Protein 8VPM (pdb70)

InterPro domains:
  IPR007484 Peptidase M28 [PF04389] (115-350)
  IPR037457 M28 Zn-Peptidase Glutaminyl Cyclase [cd03880] (35-354)
  IPR040234 Glutaminyl-peptide cyclotransferase-like [PTHR12283] (19-357)

Structure (mmCIF, N/CA/C/O backbone):
data_8VPM
#
_entry.id   8VPM
#
_cell.length_a   123.947
_cell.length_b   123.947
_cell.length_c   46.076
_cell.angle_alpha   90.00
_cell.angle_beta   90.00
_cell.angle_gamma   120.00
#
_symmetry.space_group_name_H-M   'P 64'
#
loop_
_entity.id
_entity.type
_entity.pdbx_description
1 polymer 'Peptide hydrolase'
2 non-polymer 'ZINC ION'
3 water water
#
loop_
_atom_site.group_PDB
_atom_site.id
_atom_site.type_symbol
_atom_site.label_atom_id
_atom_site.label_alt_id
_atom_site.label_comp_id
_atom_site.label_asym_id
_atom_site.label_entity_id
_atom_site.label_seq_id
_atom_site.pdbx_PDB_ins_code
_atom_site.Cartn_x
_atom_site.Cartn_y
_atom_site.Cartn_z
_atom_site.occupancy
_atom_site.B_iso_or_equiv
_atom_site.auth_seq_id
_atom_site.auth_comp_id
_atom_site.auth_asym_id
_atom_site.auth_atom_id
_atom_site.pdbx_PDB_model_num
ATOM 1 N N . ASN A 1 6 ? 52.486 -31.012 -0.183 1.00 61.66 6 ASN A N 1
ATOM 2 C CA . ASN A 1 6 ? 52.500 -30.522 1.227 1.00 59.21 6 ASN A CA 1
ATOM 3 C C . ASN A 1 6 ? 52.252 -29.010 1.236 1.00 58.22 6 ASN A C 1
ATOM 4 O O . ASN A 1 6 ? 53.107 -28.286 0.728 1.00 62.70 6 ASN A O 1
ATOM 9 N N . LEU A 1 7 ? 51.148 -28.555 1.830 1.00 58.54 7 LEU A N 1
ATOM 10 C CA . LEU A 1 7 ? 50.765 -27.119 1.758 1.00 54.80 7 LEU A CA 1
ATOM 11 C C . LEU A 1 7 ? 51.324 -26.298 2.918 1.00 56.54 7 LEU A C 1
ATOM 12 O O . LEU A 1 7 ? 51.304 -26.780 4.055 1.00 56.32 7 LEU A O 1
ATOM 17 N N . SER A 1 8 ? 51.706 -25.054 2.613 1.00 56.82 8 SER A N 1
ATOM 18 C CA . SER A 1 8 ? 52.210 -24.107 3.631 1.00 52.60 8 SER A CA 1
ATOM 19 C C . SER A 1 8 ? 51.059 -23.254 4.158 1.00 50.65 8 SER A C 1
ATOM 20 O O . SER A 1 8 ? 49.994 -23.254 3.532 1.00 47.97 8 SER A O 1
ATOM 23 N N . ASN A 1 9 ? 51.292 -22.536 5.257 1.00 47.68 9 ASN A N 1
ATOM 24 C CA . ASN A 1 9 ? 50.256 -21.650 5.842 1.00 44.77 9 ASN A CA 1
ATOM 25 C C . ASN A 1 9 ? 49.979 -20.508 4.873 1.00 49.19 9 ASN A C 1
ATOM 26 O O . ASN A 1 9 ? 48.858 -19.993 4.885 1.00 53.67 9 ASN A O 1
ATOM 31 N N . ALA A 1 10 ? 50.969 -20.142 4.062 1.00 52.59 10 ALA A N 1
ATOM 32 C CA . ALA A 1 10 ? 50.757 -19.116 3.020 1.00 57.51 10 ALA A CA 1
ATOM 33 C C . ALA A 1 10 ? 49.795 -19.688 1.986 1.00 51.81 10 ALA A C 1
ATOM 34 O O . ALA A 1 10 ? 48.848 -18.988 1.599 1.00 50.41 10 ALA A O 1
ATOM 36 N N . ASP A 1 11 ? 50.042 -20.929 1.581 1.00 50.97 11 ASP A N 1
ATOM 37 C CA . ASP A 1 11 ? 49.151 -21.618 0.619 1.00 50.35 11 ASP A CA 1
ATOM 38 C C . ASP A 1 11 ? 47.724 -21.602 1.165 1.00 47.96 11 ASP A C 1
ATOM 39 O O . ASP A 1 11 ? 46.801 -21.305 0.397 1.00 46.38 11 ASP A O 1
ATOM 44 N N . LEU A 1 12 ? 47.565 -21.883 2.455 1.00 45.83 12 LEU A N 1
ATOM 45 C CA . LEU A 1 12 ? 46.206 -21.977 3.043 1.00 46.78 12 LEU A CA 1
ATOM 46 C C . LEU A 1 12 ? 45.585 -20.584 3.105 1.00 49.66 12 LEU A C 1
ATOM 47 O O . LEU A 1 12 ? 44.401 -20.448 2.800 1.00 49.93 12 LEU A O 1
ATOM 52 N N . GLU A 1 13 ? 46.388 -19.587 3.455 1.00 54.59 13 GLU A N 1
ATOM 53 C CA . GLU A 1 13 ? 45.886 -18.194 3.570 1.00 55.57 13 GLU A CA 1
ATOM 54 C C . GLU A 1 13 ? 45.490 -17.705 2.181 1.00 49.82 13 GLU A C 1
ATOM 55 O O . GLU A 1 13 ? 44.620 -16.836 2.091 1.00 50.18 13 GLU A O 1
ATOM 61 N N . ALA A 1 14 ? 46.091 -18.284 1.152 1.00 50.64 14 ALA A N 1
ATOM 62 C CA . ALA A 1 14 ? 45.790 -17.887 -0.236 1.00 52.02 14 ALA A CA 1
ATOM 63 C C . ALA A 1 14 ? 44.393 -18.368 -0.636 1.00 57.30 14 ALA A C 1
ATOM 64 O O . ALA A 1 14 ? 43.762 -17.708 -1.467 1.00 57.99 14 ALA A O 1
ATOM 66 N N . LEU A 1 15 ? 43.929 -19.471 -0.050 1.00 56.64 15 LEU A N 1
ATOM 67 C CA . LEU A 1 15 ? 42.588 -20.020 -0.387 1.00 54.57 15 LEU A CA 1
ATOM 68 C C . LEU A 1 15 ? 41.516 -18.989 -0.023 1.00 52.44 15 LEU A C 1
ATOM 69 O O . LEU A 1 15 ? 41.763 -18.236 0.935 1.00 60.70 15 LEU A O 1
ATOM 74 N N . THR A 1 22 ? 30.041 -15.924 -7.804 1.00 83.44 22 THR A N 1
ATOM 75 C CA . THR A 1 22 ? 29.987 -17.399 -7.661 1.00 77.72 22 THR A CA 1
ATOM 76 C C . THR A 1 22 ? 30.201 -17.768 -6.199 1.00 77.62 22 THR A C 1
ATOM 77 O O . THR A 1 22 ? 30.933 -18.737 -5.948 1.00 80.29 22 THR A O 1
ATOM 81 N N . ASN A 1 23 ? 29.614 -17.009 -5.273 1.00 74.18 23 ASN A N 1
ATOM 82 C CA . ASN A 1 23 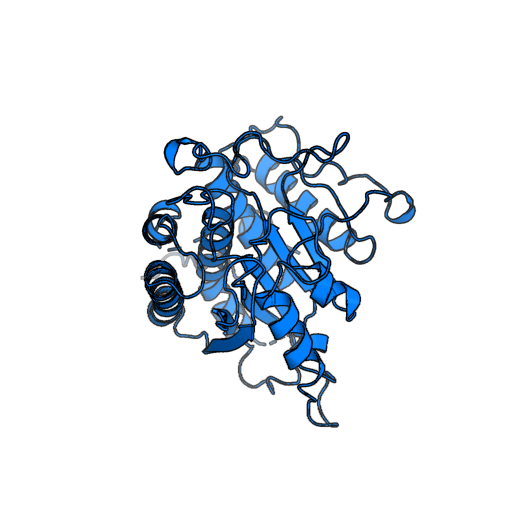? 29.682 -17.410 -3.847 1.00 70.96 23 ASN A CA 1
ATOM 83 C C . ASN A 1 23 ? 29.005 -18.784 -3.739 1.00 65.74 23 ASN A C 1
ATOM 84 O O . ASN A 1 23 ? 28.285 -19.158 -4.677 1.00 64.42 23 ASN 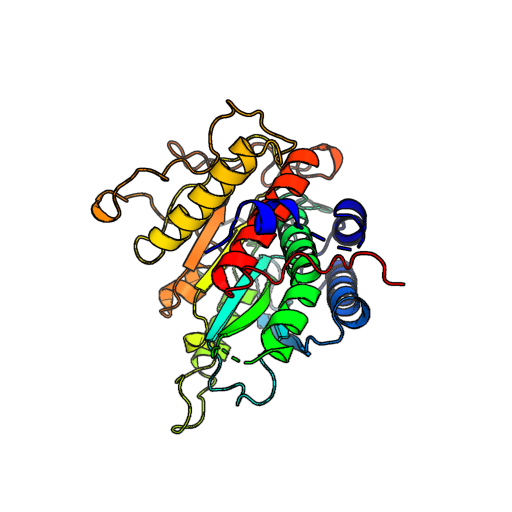A O 1
ATOM 89 N N . ILE A 1 24 ? 29.219 -19.499 -2.636 1.00 62.75 24 ILE A N 1
ATOM 90 C CA . ILE A 1 24 ? 28.645 -20.867 -2.490 1.00 57.51 24 ILE A CA 1
ATOM 91 C C . ILE A 1 24 ? 27.132 -20.770 -2.655 1.00 56.55 24 ILE A C 1
ATOM 92 O O . ILE A 1 24 ? 26.557 -21.651 -3.297 1.00 52.61 24 ILE A O 1
ATOM 97 N N . GLN A 1 25 ? 26.531 -19.711 -2.123 1.00 56.92 25 GLN A N 1
ATOM 98 C CA . GLN A 1 25 ? 25.055 -19.584 -2.174 1.00 58.01 25 GLN A CA 1
ATOM 99 C C . GLN A 1 25 ? 24.610 -19.429 -3.628 1.00 56.99 25 GLN A C 1
ATOM 100 O O . GLN A 1 25 ? 23.532 -19.930 -3.961 1.00 57.11 25 GLN A O 1
ATOM 106 N N . THR A 1 26 ? 25.425 -18.778 -4.453 1.00 56.94 26 THR A N 1
ATOM 107 C CA . THR A 1 26 ? 25.065 -18.539 -5.873 1.00 61.69 26 THR A CA 1
ATOM 108 C C . THR A 1 26 ? 25.123 -19.866 -6.620 1.00 56.89 26 THR A C 1
ATOM 109 O O . THR A 1 26 ? 24.210 -20.141 -7.405 1.00 54.51 26 THR A O 1
ATOM 113 N N . ILE A 1 27 ? 26.165 -20.647 -6.361 1.00 53.79 27 ILE A N 1
ATOM 114 C CA . ILE A 1 27 ? 26.333 -21.956 -7.037 1.00 47.67 27 ILE A CA 1
ATOM 115 C C . ILE A 1 27 ? 25.231 -22.909 -6.573 1.00 49.31 27 ILE A C 1
ATOM 116 O O . ILE A 1 27 ? 24.731 -23.658 -7.412 1.00 45.88 27 ILE A O 1
ATOM 121 N N . LEU A 1 28 ? 24.826 -22.839 -5.306 1.00 45.28 28 LEU A N 1
ATOM 122 C CA . LEU A 1 28 ? 23.864 -23.823 -4.740 1.00 48.32 28 LEU A CA 1
ATOM 123 C C . LEU A 1 28 ? 22.418 -23.512 -5.118 1.00 46.92 28 LEU A C 1
ATOM 124 O O . LEU A 1 28 ? 21.680 -24.453 -5.413 1.00 48.38 28 LEU A O 1
ATOM 129 N N . ALA A 1 29 ? 22.032 -22.245 -5.087 1.00 49.12 29 ALA A N 1
ATOM 130 C CA . ALA A 1 29 ? 20.620 -21.859 -5.316 1.00 51.11 29 ALA A CA 1
ATOM 131 C C . ALA A 1 29 ? 19.978 -22.654 -6.450 1.00 49.16 29 ALA A C 1
ATOM 132 O O . ALA A 1 29 ? 18.899 -23.206 -6.223 1.00 51.49 29 ALA A O 1
ATOM 134 N N . PRO A 1 30 ? 20.557 -22.716 -7.663 1.00 49.18 30 PRO A N 1
ATOM 135 C CA . PRO A 1 30 ? 19.895 -23.404 -8.760 1.00 48.93 30 PRO A CA 1
ATOM 136 C C . PRO A 1 30 ? 19.779 -24.927 -8.538 1.00 53.39 30 PRO A C 1
ATOM 137 O O . PRO A 1 30 ? 19.024 -25.541 -9.255 1.00 52.30 30 PRO A O 1
ATOM 141 N N . LEU A 1 31 ? 20.479 -25.487 -7.547 1.00 47.64 31 LEU A N 1
ATOM 142 C CA . LEU A 1 31 ? 20.415 -26.930 -7.332 1.00 46.57 31 LEU A CA 1
ATOM 143 C C . LEU A 1 31 ? 19.261 -27.326 -6.429 1.00 48.22 31 LEU A C 1
ATOM 144 O O . LEU A 1 31 ? 18.882 -28.503 -6.424 1.00 47.73 31 LEU A O 1
ATOM 149 N N . LEU A 1 32 ? 18.685 -26.366 -5.689 1.00 50.59 32 LEU A N 1
ATOM 150 C CA . LEU A 1 32 ? 17.795 -26.651 -4.560 1.00 46.75 32 LEU A CA 1
ATOM 151 C C . LEU A 1 32 ? 16.335 -26.716 -5.017 1.00 52.68 32 LEU A C 1
ATOM 152 O O . LEU A 1 32 ? 15.455 -26.041 -4.497 1.00 48.27 32 LEU A O 1
ATOM 157 N N . ARG A 1 33 ? 16.084 -27.580 -5.988 1.00 54.37 33 ARG A N 1
ATOM 158 C CA . ARG A 1 33 ? 14.751 -27.827 -6.510 1.00 54.15 33 ARG A CA 1
ATOM 159 C C . ARG A 1 33 ? 14.594 -29.338 -6.635 1.00 53.73 33 ARG A C 1
ATOM 160 O O . ARG A 1 33 ? 15.588 -30.063 -6.602 1.00 51.31 33 ARG A O 1
ATOM 168 N N . PRO A 1 34 ? 13.362 -29.830 -6.748 1.00 55.97 34 PRO A N 1
ATOM 169 C CA . PRO A 1 34 ? 13.184 -31.263 -7.031 1.00 47.27 34 PRO A CA 1
ATOM 170 C C . PRO A 1 34 ? 13.922 -31.668 -8.298 1.00 44.87 34 PRO A C 1
ATOM 171 O O . PRO A 1 34 ? 13.912 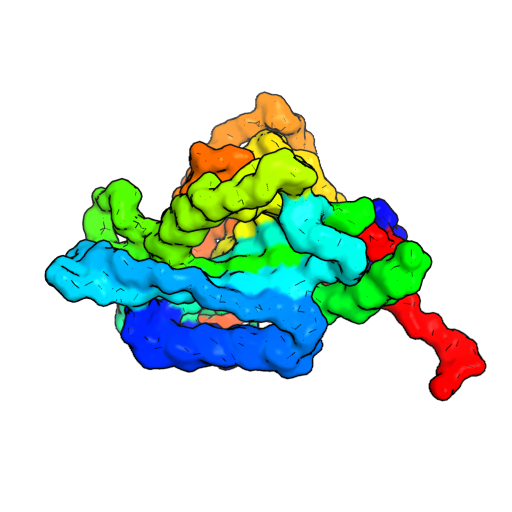-30.951 -9.300 1.00 44.92 34 PRO A O 1
ATOM 175 N N . ARG A 1 35 ? 14.607 -32.806 -8.226 1.00 44.33 35 ARG A N 1
ATOM 176 C CA . ARG A 1 35 ? 15.463 -33.300 -9.336 1.00 46.15 35 ARG A CA 1
ATOM 177 C C . ARG A 1 35 ? 15.400 -34.831 -9.330 1.00 46.94 35 ARG A C 1
ATOM 178 O O . ARG A 1 35 ? 16.436 -35.501 -9.387 1.00 42.54 35 ARG A O 1
ATOM 186 N N . VAL A 1 36 ? 14.194 -35.394 -9.239 1.00 42.19 36 VAL A N 1
ATOM 187 C CA . VAL A 1 36 ? 13.972 -36.844 -9.293 1.00 43.44 36 VAL A CA 1
ATOM 188 C C . VAL A 1 36 ? 14.360 -37.338 -10.678 1.00 47.07 36 VAL A C 1
ATOM 189 O O . VAL A 1 36 ? 14.069 -36.651 -11.680 1.00 47.42 36 VAL A O 1
ATOM 193 N N . PRO A 1 37 ? 15.060 -38.466 -10.809 1.00 42.09 37 PRO A N 1
ATOM 194 C CA . PRO A 1 37 ? 15.574 -38.858 -12.130 1.00 40.81 37 PRO A CA 1
ATOM 195 C C . PRO A 1 37 ? 14.454 -39.034 -13.153 1.00 44.86 37 PRO A C 1
ATOM 196 O O . PRO A 1 37 ? 13.358 -39.487 -12.828 1.00 43.20 37 PRO A O 1
ATOM 200 N N . GLY A 1 38 ? 14.741 -38.666 -14.399 1.00 45.16 38 GLY A N 1
ATOM 201 C CA . GLY A 1 38 ? 13.781 -38.762 -15.469 1.00 39.86 38 GLY A CA 1
ATOM 202 C C . GLY A 1 38 ? 12.812 -37.602 -15.575 1.00 53.83 38 GLY A C 1
ATOM 203 O O . GLY A 1 38 ? 12.122 -37.491 -16.591 1.00 58.35 38 GLY A O 1
ATOM 204 N N . THR A 1 39 ? 12.728 -36.743 -14.561 1.00 48.53 39 THR A N 1
ATOM 205 C CA . THR A 1 39 ? 11.773 -35.643 -14.550 1.00 46.54 39 THR A CA 1
ATOM 206 C C . THR A 1 39 ? 12.405 -34.396 -15.137 1.00 51.96 39 THR A C 1
ATOM 207 O O . THR A 1 39 ? 13.619 -34.339 -15.376 1.00 50.83 39 THR A O 1
ATOM 211 N N . PRO A 1 40 ? 11.602 -33.372 -15.428 1.00 55.48 40 PRO A N 1
ATOM 212 C CA . PRO A 1 40 ? 12.200 -32.115 -15.911 1.00 52.41 40 PRO A CA 1
ATOM 213 C C . PRO A 1 40 ? 13.061 -31.399 -14.871 1.00 44.69 40 PRO A C 1
ATOM 214 O O . PRO A 1 40 ? 14.007 -30.712 -15.262 1.00 44.03 40 PRO A O 1
ATOM 218 N N . GLY A 1 41 ? 12.793 -31.552 -13.567 1.00 49.12 41 GLY A N 1
ATOM 219 C CA . GLY A 1 41 ? 13.709 -31.005 -12.568 1.00 45.92 41 GLY A CA 1
ATOM 220 C C . GLY A 1 41 ? 15.128 -31.524 -12.732 1.00 50.47 41 GLY A C 1
ATOM 221 O O . GLY A 1 41 ? 16.100 -30.767 -12.609 1.00 48.97 41 GLY A O 1
ATOM 222 N N . SER A 1 42 ? 15.264 -32.822 -13.026 1.00 49.98 42 SER A N 1
ATOM 223 C CA . SER A 1 42 ? 16.581 -33.418 -13.233 1.00 44.89 42 SER A CA 1
ATOM 224 C C . SER A 1 42 ? 17.287 -32.777 -14.416 1.00 48.25 42 SER A C 1
ATOM 225 O O . SER A 1 42 ? 18.454 -32.386 -14.317 1.00 45.53 42 SER A O 1
ATOM 228 N N . GLU A 1 43 ? 16.591 -32.676 -15.555 1.00 45.80 43 GLU A N 1
ATOM 229 C CA . GLU A 1 43 ? 17.185 -32.057 -16.729 1.00 49.54 43 GLU A CA 1
ATOM 230 C C . GLU A 1 43 ? 17.616 -30.618 -16.439 1.00 48.37 43 GLU A C 1
ATOM 231 O O . GLU A 1 43 ? 18.704 -30.193 -16.853 1.00 45.62 43 GLU A O 1
ATOM 237 N N . LEU A 1 44 ? 16.799 -29.859 -15.693 1.00 48.22 44 LEU A N 1
ATOM 238 C CA . LEU A 1 44 ? 17.181 -28.480 -15.389 1.00 52.21 44 LEU A CA 1
ATOM 239 C C . LEU A 1 44 ? 18.443 -28.432 -14.531 1.00 50.53 44 LEU A C 1
ATOM 240 O O . LEU A 1 44 ? 19.397 -27.710 -14.856 1.00 48.78 44 LEU A O 1
ATOM 245 N N . VAL A 1 45 ? 18.470 -29.195 -13.432 1.00 49.10 45 VAL A N 1
ATOM 246 C CA . VAL A 1 45 ? 19.644 -29.179 -12.558 1.00 42.19 45 VAL A CA 1
ATOM 247 C C . VAL A 1 45 ? 20.885 -29.650 -13.320 1.00 44.42 45 VAL A C 1
ATOM 248 O O . VAL A 1 45 ? 21.980 -29.078 -13.178 1.00 43.80 45 VAL A O 1
ATOM 252 N N . ARG A 1 46 ? 20.721 -30.662 -14.183 1.00 43.28 46 ARG A N 1
ATOM 253 C CA . ARG A 1 46 ? 21.845 -31.231 -14.927 1.00 40.67 46 ARG A CA 1
ATOM 254 C C . ARG A 1 46 ? 22.423 -30.222 -15.919 1.00 45.23 46 ARG A C 1
ATOM 255 O O . ARG A 1 46 ? 23.650 -30.055 -16.032 1.00 41.83 46 ARG A O 1
ATOM 263 N N . ASN A 1 47 ? 21.552 -29.540 -16.659 1.00 45.76 47 ASN A N 1
ATOM 264 C CA . ASN A 1 47 ? 22.062 -28.559 -17.605 1.00 45.02 47 ASN A CA 1
ATOM 265 C C . ASN A 1 47 ? 22.663 -27.364 -16.884 1.00 43.27 47 ASN A C 1
ATOM 266 O O . ASN A 1 47 ? 23.644 -26.790 -17.367 1.00 44.11 47 ASN A O 1
ATOM 271 N N . TYR A 1 48 ? 22.135 -27.012 -15.709 1.00 43.68 48 TYR A N 1
ATOM 272 C CA . TYR A 1 48 ? 22.775 -25.982 -14.897 1.00 43.30 48 TYR A CA 1
ATOM 273 C C . TYR A 1 48 ? 24.210 -26.361 -14.553 1.00 41.83 48 TYR A C 1
ATOM 274 O O . TYR A 1 48 ? 25.140 -25.571 -14.748 1.00 43.15 48 TYR A O 1
ATOM 283 N N . ILE A 1 49 ? 24.398 -27.559 -13.994 1.00 44.78 49 ILE A N 1
ATOM 284 C CA . ILE A 1 49 ? 25.730 -28.013 -13.598 1.00 41.67 49 ILE A CA 1
ATOM 285 C C . ILE A 1 49 ? 26.674 -27.996 -14.800 1.00 39.15 49 ILE A C 1
ATOM 286 O O . ILE A 1 49 ? 27.800 -27.471 -14.735 1.00 44.42 49 ILE A O 1
ATOM 291 N N . ILE A 1 50 ? 26.219 -28.549 -15.926 1.00 36.85 50 ILE A N 1
ATOM 292 C CA . ILE A 1 50 ? 27.073 -28.602 -17.145 1.00 45.70 50 ILE A CA 1
ATOM 293 C C . ILE A 1 50 ? 27.413 -27.169 -17.566 1.00 46.45 50 ILE A C 1
ATOM 294 O O . ILE A 1 50 ? 28.577 -26.917 -17.902 1.00 43.17 50 ILE A O 1
ATOM 299 N N . GLN A 1 51 ? 26.447 -26.248 -17.494 1.00 48.76 51 GLN A N 1
ATOM 300 C CA . GLN A 1 51 ? 26.722 -24.895 -17.960 1.00 49.20 51 GLN A CA 1
ATOM 301 C C . GLN A 1 51 ? 27.662 -24.172 -17.010 1.00 49.64 51 GLN A C 1
ATOM 302 O O . GLN A 1 51 ? 28.478 -23.352 -17.448 1.00 53.24 51 GLN A O 1
ATOM 308 N N . PHE A 1 52 ? 27.577 -24.486 -15.719 1.00 47.29 52 PHE A N 1
ATOM 309 C CA . PHE A 1 52 ? 28.543 -23.965 -14.760 1.00 43.67 52 PHE A CA 1
ATOM 310 C C . PHE A 1 52 ? 29.950 -24.360 -15.168 1.00 44.78 52 PHE A C 1
ATOM 311 O O . PHE A 1 52 ? 30.858 -23.525 -15.210 1.00 45.42 52 PHE A O 1
ATOM 319 N N . PHE A 1 53 ? 30.151 -25.638 -15.498 1.00 40.68 53 PHE A N 1
ATOM 320 C CA . PHE A 1 53 ? 31.498 -26.033 -15.898 1.00 40.56 53 PHE A CA 1
ATOM 321 C C . PHE A 1 53 ? 31.885 -25.415 -17.242 1.00 49.02 53 PHE A C 1
ATOM 322 O O . PHE A 1 53 ? 33.038 -25.008 -17.438 1.00 46.52 53 PHE A O 1
ATOM 330 N N . ASN A 1 54 ? 30.932 -25.316 -18.170 1.00 46.30 54 ASN A N 1
ATOM 331 C CA . ASN A 1 54 ? 31.247 -24.824 -19.508 1.00 53.01 54 ASN A CA 1
ATOM 332 C C . ASN A 1 54 ? 31.649 -23.352 -19.480 1.00 47.20 54 ASN A C 1
ATOM 333 O O . ASN A 1 54 ? 32.546 -22.943 -20.221 1.00 48.13 54 ASN A O 1
ATOM 338 N N . SER A 1 55 ? 31.022 -22.551 -18.614 1.00 48.94 55 SER A N 1
ATOM 339 C CA . SER A 1 55 ? 31.324 -21.124 -18.532 1.00 47.66 55 SER A CA 1
ATOM 340 C C . SER A 1 55 ? 32.458 -20.818 -17.563 1.00 52.66 55 SER A C 1
ATOM 341 O O . SER A 1 55 ? 33.402 -20.105 -17.921 1.00 53.41 55 SER A O 1
ATOM 344 N N . ALA A 1 56 ? 32.385 -21.338 -16.332 1.00 54.59 56 ALA A N 1
ATOM 345 C CA . ALA A 1 56 ? 33.387 -20.982 -15.335 1.00 47.72 56 ALA A CA 1
ATOM 346 C C . ALA A 1 56 ? 34.666 -21.796 -15.476 1.00 50.12 56 ALA A C 1
ATOM 347 O O . ALA A 1 56 ? 35.749 -21.296 -15.151 1.00 47.07 56 ALA A O 1
ATOM 349 N N . LEU A 1 57 ? 34.581 -23.035 -15.960 1.00 48.25 57 LEU A N 1
ATOM 350 C CA . LEU A 1 57 ? 35.747 -23.910 -16.079 1.00 47.28 57 LEU A CA 1
ATOM 351 C C . LEU A 1 57 ? 35.890 -24.395 -17.518 1.00 50.83 57 LEU A C 1
ATOM 352 O O . LEU A 1 57 ? 35.792 -25.598 -17.797 1.00 45.91 57 LEU A O 1
ATOM 357 N N . PRO A 1 58 ? 36.135 -23.476 -18.460 1.00 53.51 58 PRO A N 1
ATOM 358 C CA . PRO A 1 58 ? 36.152 -23.875 -19.875 1.00 47.93 58 PRO A CA 1
ATOM 359 C C . PRO A 1 58 ? 37.264 -24.832 -20.201 1.00 48.28 58 PRO A C 1
ATOM 360 O O . PRO A 1 58 ? 37.165 -25.564 -21.192 1.00 48.57 58 PRO A O 1
ATOM 364 N N . LEU A 1 59 ? 38.338 -24.835 -19.411 1.00 47.29 59 LEU A N 1
ATOM 365 C CA . LEU A 1 59 ? 39.419 -25.773 -19.658 1.00 44.21 59 LEU A CA 1
ATOM 366 C C . LEU A 1 59 ? 39.002 -27.219 -19.383 1.00 48.24 59 LEU A C 1
ATOM 367 O O . LEU A 1 59 ? 39.737 -28.140 -19.761 1.00 44.14 59 LEU A O 1
ATOM 372 N N . TRP A 1 60 ? 37.820 -27.443 -18.801 1.00 41.12 60 TRP A N 1
ATOM 373 C CA . TRP A 1 60 ? 37.388 -28.786 -18.459 1.00 40.97 60 TRP A CA 1
ATOM 374 C C . TRP A 1 60 ? 36.551 -29.364 -19.583 1.00 41.95 60 TRP A C 1
ATOM 375 O O . TRP A 1 60 ? 35.748 -28.657 -20.193 1.00 44.55 60 TRP A O 1
ATOM 386 N N . THR A 1 61 ? 36.745 -30.656 -19.844 1.00 39.82 61 THR A N 1
ATOM 387 C CA . THR A 1 61 ? 35.848 -31.440 -20.688 1.00 42.23 61 THR A CA 1
ATOM 388 C C . THR A 1 61 ? 34.682 -31.954 -19.860 1.00 45.22 61 THR A C 1
ATOM 389 O O . THR A 1 61 ? 34.884 -32.461 -18.754 1.00 42.32 61 THR A O 1
ATOM 393 N N . THR A 1 62 ? 33.465 -31.845 -20.399 1.00 38.01 62 THR A N 1
ATOM 394 C CA . THR A 1 62 ? 32.280 -32.384 -19.741 1.00 36.89 62 THR A CA 1
ATOM 395 C C . THR A 1 62 ? 31.700 -33.529 -20.565 1.00 44.09 62 THR A C 1
ATOM 396 O O . THR A 1 62 ? 31.826 -33.562 -21.793 1.00 41.18 62 THR A O 1
ATOM 400 N N . GLU A 1 63 ? 31.035 -34.460 -19.883 1.00 38.15 63 GLU A N 1
ATOM 401 C CA . GLU A 1 63 ? 30.554 -35.669 -20.535 1.00 38.59 63 GLU A CA 1
ATOM 402 C C . GLU A 1 63 ? 29.408 -36.252 -19.722 1.00 38.79 63 GLU A C 1
ATOM 403 O O . GLU A 1 63 ? 29.335 -36.062 -18.502 1.00 36.31 63 GLU A O 1
ATOM 409 N N . LEU A 1 64 ? 28.470 -36.903 -20.409 1.00 34.62 64 LEU A N 1
ATOM 410 C C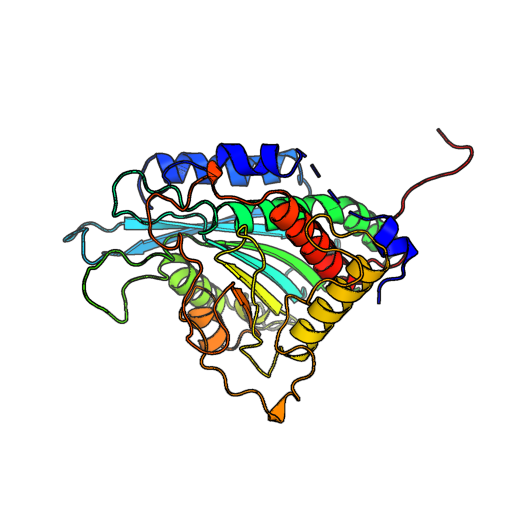A . LEU A 1 64 ? 27.395 -37.615 -19.733 1.00 36.02 64 LEU A CA 1
ATOM 411 C C . LEU A 1 64 ? 27.603 -39.111 -19.894 1.00 40.18 64 LEU A C 1
ATOM 412 O O . LEU A 1 64 ? 28.157 -39.562 -20.897 1.00 41.43 64 LEU A O 1
ATOM 417 N N . GLN A 1 65 ? 27.186 -39.881 -18.882 1.00 40.33 65 GLN A N 1
ATOM 418 C CA . GLN A 1 65 ? 27.074 -41.339 -19.014 1.00 36.12 65 GLN A CA 1
ATOM 419 C C . GLN A 1 65 ? 25.636 -41.733 -18.735 1.00 40.75 65 GLN A C 1
ATOM 420 O O . GLN A 1 65 ? 25.099 -41.389 -17.675 1.00 37.63 65 GLN A O 1
ATOM 426 N N . VAL A 1 66 ? 25.015 -42.454 -19.684 1.00 40.77 66 VAL A N 1
ATOM 427 C CA . VAL A 1 66 ? 23.566 -42.642 -19.713 1.00 41.12 66 VAL A CA 1
ATOM 428 C C . VAL A 1 66 ? 23.234 -44.121 -19.614 1.00 37.48 66 VAL A C 1
ATOM 429 O O . VAL A 1 66 ? 23.825 -44.946 -20.314 1.00 44.99 66 VAL A O 1
ATOM 433 N N . SER A 1 67 ? 22.290 -44.453 -18.743 1.00 35.55 67 SER A N 1
ATOM 434 C CA . SER A 1 67 ? 21.736 -45.797 -18.682 1.00 41.49 67 SER A CA 1
ATOM 435 C C . SER A 1 67 ? 20.261 -45.657 -18.373 1.00 38.03 67 SER A C 1
ATOM 436 O O . SER A 1 67 ? 19.768 -44.560 -18.107 1.00 38.99 67 SER A O 1
ATOM 439 N N . SER A 1 68 ? 19.539 -46.763 -18.433 1.00 43.81 68 SER A N 1
ATOM 440 C CA . SER A 1 68 ? 18.152 -46.768 -18.003 1.00 41.54 68 SER A CA 1
ATOM 441 C C . SER A 1 68 ? 17.904 -48.082 -17.308 1.00 42.77 68 SER A C 1
ATOM 442 O O . SER A 1 68 ? 18.516 -49.101 -17.629 1.00 44.16 68 SER A O 1
ATOM 445 N N . SER A 1 69 ? 17.009 -48.045 -16.344 1.00 40.47 69 SER A N 1
ATOM 446 C CA . SER A 1 69 ? 16.682 -49.272 -15.644 1.00 47.42 69 SER A CA 1
ATOM 447 C C . SER A 1 69 ? 15.312 -49.118 -15.016 1.00 41.03 69 SER A C 1
ATOM 448 O O . SER A 1 69 ? 14.888 -48.005 -14.703 1.00 41.32 69 SER A O 1
ATOM 451 N N . LYS A 1 70 ? 14.628 -50.247 -14.840 1.00 41.50 70 LYS A N 1
ATOM 452 C CA . LYS A 1 70 ? 13.391 -50.253 -14.073 1.00 45.92 70 LYS A CA 1
ATOM 453 C C . LYS A 1 70 ? 13.691 -50.065 -12.582 1.00 45.13 70 LYS A C 1
ATOM 454 O O . LYS A 1 70 ? 14.788 -50.351 -12.096 1.00 49.61 70 LYS A O 1
ATOM 460 N N . THR A 1 71 ? 12.711 -49.560 -11.854 1.00 44.92 71 THR A N 1
ATOM 461 C CA . THR A 1 71 ? 12.824 -49.355 -10.416 1.00 46.74 71 THR A CA 1
ATOM 462 C C . THR A 1 71 ? 11.607 -49.965 -9.751 1.00 50.43 71 THR A C 1
ATOM 463 O O . THR A 1 71 ? 10.625 -50.306 -10.417 1.00 52.70 71 THR A O 1
ATOM 467 N N . PRO A 1 72 ? 11.629 -50.120 -8.424 1.00 49.81 72 PRO A N 1
ATOM 468 C CA . PRO A 1 72 ? 10.444 -50.663 -7.736 1.00 50.97 72 PRO A CA 1
ATOM 469 C C . PRO A 1 72 ? 9.135 -49.882 -7.965 1.00 53.97 72 PRO A C 1
ATOM 470 O O . PRO A 1 72 ? 8.068 -50.425 -7.654 1.00 50.91 72 PRO A O 1
ATOM 474 N N . VAL A 1 73 ? 9.161 -48.654 -8.488 1.00 54.85 73 VAL A N 1
ATOM 475 C CA . VAL A 1 73 ? 7.951 -47.845 -8.588 1.00 47.71 73 VAL A CA 1
ATOM 476 C C . VAL A 1 73 ? 7.615 -47.449 -10.018 1.00 47.36 73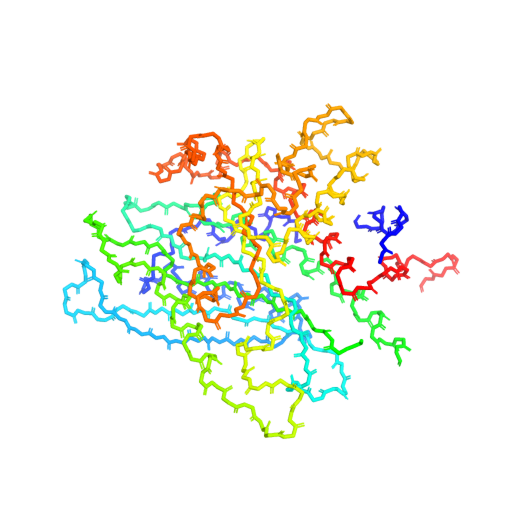 VAL A C 1
ATOM 477 O O . VAL A 1 73 ? 6.664 -46.689 -10.228 1.00 55.62 73 VAL A O 1
ATOM 481 N N . SER A 1 74 ? 8.364 -47.926 -11.008 1.00 50.94 74 SER A N 1
ATOM 482 C CA . SER A 1 74 ? 8.174 -47.526 -12.398 1.00 50.42 74 SER A CA 1
ATOM 483 C C . SER A 1 74 ? 7.518 -48.617 -13.227 1.00 49.99 74 SER A C 1
ATOM 484 O O . SER A 1 74 ? 7.465 -48.498 -14.455 1.00 48.82 74 SER A O 1
ATOM 487 N N . GLY A 1 75 ? 7.023 -49.673 -12.581 1.00 55.45 75 GLY A N 1
ATOM 488 C CA . GLY A 1 75 ? 6.434 -50.796 -13.280 1.00 50.67 75 GLY A CA 1
ATOM 489 C C . GLY A 1 75 ? 7.375 -51.371 -14.312 1.00 52.49 75 GLY A C 1
ATOM 490 O O . GLY A 1 75 ? 8.452 -51.875 -13.984 1.00 53.51 75 GLY A O 1
ATOM 491 N N . SER A 1 76 ? 6.985 -51.288 -15.575 1.00 50.96 76 SER A N 1
ATOM 492 C CA . SER A 1 76 ? 7.818 -51.786 -16.653 1.00 50.33 76 SER A CA 1
ATOM 493 C C . SER A 1 76 ? 8.510 -50.661 -17.399 1.00 48.23 76 SER A C 1
ATOM 494 O O . SER A 1 76 ? 9.197 -50.921 -18.388 1.00 48.63 76 SER A O 1
ATOM 497 N N . GLN A 1 77 ? 8.342 -49.419 -16.957 1.00 45.82 77 GLN A N 1
ATOM 498 C CA . GLN A 1 77 ? 9.014 -48.304 -17.612 1.00 51.69 77 GLN A CA 1
ATOM 499 C C . GLN A 1 77 ? 10.472 -48.227 -17.156 1.00 51.67 77 GLN A C 1
ATOM 500 O O . GLN A 1 77 ? 10.792 -48.473 -15.987 1.00 46.36 77 GLN A O 1
ATOM 506 N N . ARG A 1 78 ? 11.359 -47.924 -18.095 1.00 47.42 78 ARG A N 1
ATOM 507 C CA . ARG A 1 78 ? 12.778 -47.771 -17.808 1.00 50.18 78 ARG A CA 1
ATOM 508 C C . ARG A 1 78 ? 13.100 -46.306 -17.543 1.00 50.04 78 ARG A C 1
ATOM 509 O O . ARG A 1 78 ? 12.938 -45.458 -18.430 1.00 49.90 78 ARG A O 1
ATOM 517 N N . ILE A 1 79 ? 13.567 -46.015 -16.332 1.00 46.27 79 ILE A N 1
ATOM 518 C CA . ILE A 1 79 ? 13.924 -44.658 -15.912 1.00 38.72 79 ILE A CA 1
ATOM 519 C C . ILE A 1 79 ? 15.333 -44.351 -16.409 1.00 43.88 79 ILE A C 1
ATOM 520 O O . ILE A 1 79 ? 16.223 -45.215 -16.300 1.00 42.59 79 ILE A O 1
ATOM 525 N N . PRO A 1 80 ? 15.585 -43.165 -16.970 1.00 40.12 80 PRO A N 1
ATOM 526 C CA . PRO A 1 80 ? 16.953 -42.814 -17.350 1.00 39.89 80 PRO A CA 1
ATOM 527 C C . PRO A 1 80 ? 17.747 -42.296 -16.161 1.00 41.44 80 PRO A C 1
ATOM 528 O O . PRO A 1 80 ? 17.222 -41.681 -15.230 1.00 39.38 80 PRO A O 1
ATOM 532 N N . PHE A 1 81 ? 19.040 -42.586 -16.204 1.00 39.52 81 PHE A N 1
ATOM 533 C CA . PHE A 1 81 ? 19.985 -42.161 -15.183 1.00 36.09 81 PHE A CA 1
ATOM 534 C C . PHE A 1 81 ? 21.196 -41.610 -15.910 1.00 38.06 81 PHE A C 1
ATOM 535 O O . PHE A 1 81 ? 21.801 -42.293 -16.752 1.00 38.48 81 PHE A O 1
ATOM 543 N N . VAL A 1 82 ? 21.508 -40.358 -15.610 1.00 37.40 82 VAL A N 1
ATOM 544 C CA . VAL A 1 82 ? 22.461 -39.573 -16.362 1.00 38.25 82 VAL A CA 1
ATOM 545 C C . VAL A 1 82 ? 23.488 -39.053 -15.360 1.00 38.95 82 VAL A C 1
ATOM 546 O O . VAL A 1 82 ? 23.212 -38.114 -14.598 1.00 34.52 82 VAL A O 1
ATOM 550 N N . ASN A 1 83 ? 24.657 -39.674 -15.346 1.00 37.12 83 ASN A N 1
ATOM 551 C CA . ASN A 1 83 ? 25.789 -39.168 -14.591 1.00 38.59 83 ASN A CA 1
ATOM 552 C C . ASN A 1 83 ? 26.452 -38.027 -15.348 1.00 36.77 83 ASN A C 1
ATOM 553 O O . ASN A 1 83 ? 26.533 -38.043 -16.579 1.00 36.71 83 ASN A O 1
ATOM 558 N N . ILE A 1 84 ? 26.920 -37.037 -14.598 1.00 35.98 84 ILE A N 1
ATOM 559 C CA . ILE A 1 84 ? 27.647 -35.891 -15.132 1.00 32.03 84 ILE A CA 1
ATOM 560 C C . ILE A 1 84 ? 29.100 -36.057 -14.746 1.00 34.25 84 ILE A C 1
ATOM 561 O O . ILE A 1 84 ? 29.406 -36.255 -13.568 1.00 34.56 84 ILE A O 1
ATOM 566 N N . ILE A 1 85 ? 29.996 -35.976 -15.719 1.00 31.77 85 ILE A N 1
ATOM 567 C CA . ILE A 1 85 ? 31.418 -36.146 -15.472 1.00 30.93 85 ILE A CA 1
ATOM 568 C C . ILE A 1 85 ? 32.119 -34.926 -16.039 1.00 36.58 85 ILE A C 1
ATOM 569 O O . ILE A 1 85 ? 31.772 -34.451 -17.123 1.00 35.82 85 ILE A O 1
ATOM 574 N N . ALA A 1 86 ? 33.061 -34.382 -15.295 1.00 31.92 86 ALA A N 1
ATOM 575 C CA . ALA A 1 86 ? 33.850 -33.270 -15.809 1.00 33.79 86 ALA A CA 1
ATOM 576 C C . ALA A 1 86 ? 35.287 -33.455 -15.358 1.00 40.52 86 ALA A C 1
ATOM 577 O O . ALA A 1 86 ? 35.527 -33.843 -14.216 1.00 34.35 86 ALA A O 1
ATOM 579 N N . TYR A 1 87 ? 36.240 -33.180 -16.243 1.00 39.59 87 TYR A N 1
ATOM 580 C CA . TYR A 1 87 ? 37.628 -33.436 -15.884 1.00 38.93 87 TYR A CA 1
ATOM 581 C C . TYR A 1 87 ? 38.591 -32.492 -16.588 1.00 42.07 87 TYR A C 1
ATOM 582 O O . TYR A 1 87 ? 38.292 -31.944 -17.657 1.00 46.87 87 TYR A O 1
ATOM 591 N N . ARG A 1 88 ? 39.758 -32.320 -15.960 1.00 40.49 88 ARG A N 1
ATOM 592 C CA . ARG A 1 88 ? 40.882 -31.576 -16.505 1.00 41.37 88 ARG A CA 1
ATOM 593 C C . ARG A 1 88 ? 42.166 -32.352 -16.255 1.00 46.36 88 ARG A C 1
ATOM 594 O O . ARG A 1 88 ? 42.459 -32.757 -15.118 1.00 40.66 88 ARG A O 1
ATOM 602 N N . SER A 1 89 ? 42.937 -32.544 -17.328 1.00 49.47 89 SER A N 1
ATOM 603 C CA . SER A 1 89 ? 44.161 -33.323 -17.388 1.00 49.09 89 SER A CA 1
ATOM 604 C C . SER A 1 89 ? 45.348 -32.403 -17.665 1.00 52.60 89 SER A C 1
ATOM 605 O O . SER A 1 89 ? 45.183 -31.354 -18.293 1.00 54.87 89 SER A O 1
ATOM 608 N N . PRO A 1 90 ? 46.541 -32.741 -17.184 1.00 53.17 90 PRO A N 1
ATOM 609 C CA . PRO A 1 90 ? 47.728 -31.948 -17.540 1.00 55.09 90 PRO A CA 1
ATOM 610 C C . PRO A 1 90 ? 47.932 -31.976 -19.041 1.00 57.62 90 PRO A C 1
ATOM 611 O O . PRO A 1 90 ? 47.759 -33.031 -19.673 1.00 57.94 90 PRO A O 1
ATOM 615 N N . PRO A 1 91 ? 48.291 -30.849 -19.649 1.00 58.19 91 PRO A N 1
ATOM 616 C CA . PRO A 1 91 ? 48.389 -30.811 -21.110 1.00 60.84 91 PRO A CA 1
ATOM 617 C C . PRO A 1 91 ? 49.600 -31.597 -21.590 1.00 59.23 91 PRO A C 1
ATOM 618 O O . PRO A 1 91 ? 50.551 -31.849 -20.846 1.00 59.82 91 PRO A O 1
ATOM 622 N N . GLY A 1 92 ? 49.536 -32.020 -22.850 1.00 64.33 92 GLY A N 1
ATOM 623 C CA . GLY A 1 92 ? 50.636 -32.770 -23.436 1.00 64.57 92 GLY A CA 1
ATOM 624 C C . GLY A 1 92 ? 50.830 -34.165 -22.884 1.00 67.37 92 GLY A C 1
ATOM 625 O O . GLY A 1 92 ? 51.877 -34.784 -23.118 1.00 65.94 92 GLY A O 1
ATOM 626 N N . LEU A 1 93 ? 49.853 -34.672 -22.141 1.00 64.52 93 LEU A N 1
ATOM 627 C CA . LEU A 1 93 ? 49.882 -36.014 -21.583 1.00 62.10 93 LEU A CA 1
ATOM 628 C C . LEU A 1 93 ? 48.811 -36.842 -22.279 1.00 61.61 93 LEU A C 1
ATOM 629 O O . LEU A 1 93 ? 47.701 -36.356 -22.507 1.00 61.67 93 LEU A O 1
ATOM 634 N N . ASN A 1 94 ? 49.149 -38.074 -22.656 1.00 60.67 94 ASN A N 1
ATOM 635 C CA . ASN A 1 94 ? 48.111 -39.002 -23.092 1.00 58.63 94 ASN A CA 1
ATOM 636 C C . ASN A 1 94 ? 47.107 -39.182 -21.965 1.00 55.08 94 ASN A C 1
ATOM 637 O O . ASN A 1 94 ? 47.485 -39.597 -20.864 1.00 54.08 94 ASN A O 1
ATOM 642 N N . GLU A 1 95 ? 45.829 -38.861 -22.229 1.00 51.23 95 GLU A N 1
ATOM 643 C CA . GLU A 1 95 ? 44.830 -38.947 -21.165 1.00 54.21 95 GLU A CA 1
ATOM 644 C C . GLU A 1 95 ? 44.799 -40.343 -20.563 1.00 54.88 95 GLU A C 1
ATOM 645 O O . GLU A 1 95 ? 44.441 -40.504 -19.393 1.00 51.45 95 GLU A O 1
ATOM 651 N N . THR A 1 96 ? 45.215 -41.364 -21.318 1.00 50.13 96 THR A N 1
ATOM 652 C CA . THR A 1 96 ? 45.180 -42.710 -20.764 1.00 49.48 96 THR A CA 1
ATOM 653 C C . THR A 1 96 ? 46.369 -43.014 -19.864 1.00 49.81 96 THR A C 1
ATOM 654 O O . THR A 1 96 ? 46.464 -44.144 -19.370 1.00 47.82 96 THR A O 1
ATOM 658 N N . ASP A 1 97 ? 47.281 -42.056 -19.669 1.00 46.63 97 ASP A N 1
ATOM 659 C CA . ASP A 1 97 ? 48.363 -42.163 -18.697 1.00 50.10 97 ASP A CA 1
ATOM 660 C C . ASP A 1 97 ? 48.096 -41.340 -17.440 1.00 47.70 97 ASP A C 1
ATOM 661 O O . ASP A 1 97 ? 48.988 -41.206 -16.595 1.00 53.31 97 ASP A O 1
ATOM 666 N N . VAL A 1 98 ? 46.907 -40.769 -17.301 1.00 46.41 98 VAL A N 1
ATOM 667 C CA . VAL A 1 98 ? 46.609 -39.841 -16.215 1.00 47.82 98 VAL A CA 1
ATOM 668 C C . VAL A 1 98 ? 45.921 -40.588 -15.077 1.00 44.14 98 VAL A C 1
ATOM 669 O O . VAL A 1 98 ? 44.995 -41.371 -15.310 1.00 39.47 98 VAL A O 1
ATOM 673 N N . GLY A 1 99 ? 46.389 -40.368 -13.851 1.00 39.29 99 GLY A N 1
ATOM 674 C CA . GLY A 1 99 ? 45.663 -40.802 -12.669 1.00 41.94 99 GLY A CA 1
ATOM 675 C C . GLY A 1 99 ? 44.761 -39.669 -12.206 1.00 40.99 99 GLY A C 1
ATOM 676 O O . GLY A 1 99 ? 45.154 -38.505 -12.217 1.00 39.49 99 GLY A O 1
ATOM 677 N N . TRP A 1 100 ? 43.533 -40.011 -11.828 1.00 38.67 100 TRP A N 1
ATOM 678 C CA . TRP A 1 100 ? 42.504 -39.005 -11.550 1.00 35.62 100 TRP A CA 1
ATOM 679 C C . TRP A 1 100 ? 42.186 -38.957 -10.060 1.00 37.76 100 TRP A C 1
ATOM 680 O O . TRP A 1 100 ? 41.760 -39.966 -9.483 1.00 36.22 100 TRP A O 1
ATOM 691 N N . LEU A 1 101 ? 42.384 -37.790 -9.440 1.00 33.45 101 LEU A N 1
ATOM 692 C CA . LEU A 1 101 ? 41.676 -37.506 -8.203 1.00 33.26 101 LEU A CA 1
ATOM 693 C C . LEU A 1 101 ? 40.227 -37.200 -8.547 1.00 35.11 101 LEU A C 1
ATOM 694 O O . LEU A 1 101 ? 39.960 -36.302 -9.354 1.00 33.44 101 LEU A O 1
ATOM 699 N N . THR A 1 102 ? 39.290 -37.933 -7.931 1.00 26.26 102 THR A N 1
ATOM 700 C CA . THR A 1 102 ? 37.888 -37.927 -8.348 1.00 26.94 102 THR A CA 1
ATOM 701 C C . THR A 1 102 ? 36.971 -37.565 -7.187 1.00 28.35 102 THR A C 1
ATOM 702 O O . THR A 1 102 ? 36.908 -38.298 -6.187 1.00 28.89 102 THR A O 1
ATOM 706 N N . LEU A 1 103 ? 36.239 -36.453 -7.325 1.00 24.23 103 LEU A N 1
ATOM 707 C CA . LEU A 1 103 ? 35.348 -35.953 -6.277 1.00 26.32 103 LEU A CA 1
ATOM 708 C C . LEU A 1 103 ? 33.897 -36.181 -6.695 1.00 27.01 103 LEU A C 1
ATOM 709 O O . LEU A 1 103 ? 33.506 -35.788 -7.803 1.00 29.41 103 LEU A O 1
ATOM 714 N N . VAL A 1 104 ? 33.083 -36.764 -5.804 1.00 21.12 104 VAL A N 1
ATOM 715 C CA . VAL A 1 104 ? 31.770 -37.291 -6.192 1.00 24.91 104 VAL A CA 1
ATOM 716 C C . VAL A 1 104 ? 30.710 -36.871 -5.188 1.00 31.15 104 VAL A C 1
ATOM 717 O O . VAL A 1 104 ? 30.975 -36.807 -3.979 1.00 29.61 104 VAL A O 1
ATOM 721 N N . ALA A 1 105 ? 29.508 -36.584 -5.699 1.00 29.21 105 ALA A N 1
ATOM 722 C CA . ALA A 1 105 ? 28.292 -36.433 -4.910 1.00 27.41 105 ALA A CA 1
ATOM 723 C C . ALA A 1 105 ? 27.132 -36.742 -5.838 1.00 33.00 105 ALA A C 1
ATOM 724 O O . ALA A 1 105 ? 27.280 -36.734 -7.061 1.00 31.67 105 ALA A O 1
ATOM 726 N N . HIS A 1 106 ? 25.964 -36.995 -5.267 1.00 29.04 106 HIS A N 1
ATOM 727 C CA . HIS A 1 106 ? 24.817 -37.336 -6.092 1.00 36.94 106 HIS A CA 1
ATOM 728 C C . HIS A 1 106 ? 23.909 -36.121 -6.256 1.00 39.41 106 HIS A C 1
ATOM 729 O O . HIS A 1 106 ? 23.646 -35.382 -5.301 1.00 34.79 106 HIS A O 1
ATOM 736 N N . TYR A 1 107 ? 23.465 -35.893 -7.492 1.00 39.34 107 TYR A N 1
ATOM 737 C CA . TYR A 1 107 ? 22.661 -34.712 -7.768 1.00 39.02 107 TYR A CA 1
ATOM 738 C C . TYR A 1 107 ? 21.172 -35.012 -7.906 1.00 35.63 107 TYR A C 1
ATOM 739 O O . TYR A 1 107 ? 20.391 -34.073 -7.985 1.00 37.90 107 TYR A O 1
ATOM 748 N N . ASP A 1 108 ? 20.750 -36.276 -7.892 1.00 39.24 108 ASP A N 1
ATOM 749 C CA . ASP A 1 108 ? 19.324 -36.646 -7.889 1.00 39.32 108 ASP A CA 1
ATOM 750 C C . ASP A 1 108 ? 18.725 -36.385 -6.511 1.00 40.71 108 ASP A C 1
ATOM 751 O O . ASP A 1 108 ? 19.480 -36.247 -5.551 1.00 42.21 108 ASP A O 1
ATOM 756 N N . SER A 1 109 ? 17.391 -36.355 -6.444 1.00 41.22 109 SER A N 1
ATOM 757 C CA . SER A 1 109 ? 16.701 -36.219 -5.164 1.00 41.10 109 SER A CA 1
ATOM 758 C C . SER A 1 109 ? 15.671 -37.325 -4.963 1.00 43.16 109 SER A C 1
ATOM 759 O O . SER A 1 109 ? 15.034 -37.788 -5.912 1.00 40.89 109 SER A O 1
ATOM 762 N N . LEU A 1 110 ? 15.528 -37.741 -3.699 1.00 45.29 110 LEU A N 1
ATOM 763 C CA . LEU A 1 110 ? 14.452 -38.624 -3.257 1.00 47.86 110 LEU A CA 1
ATOM 764 C C . LEU A 1 110 ? 13.108 -38.232 -3.873 1.00 50.49 110 LEU A C 1
ATOM 765 O O . LEU A 1 110 ? 12.740 -37.052 -3.910 1.00 50.31 110 LEU A O 1
ATOM 770 N N . LYS A 1 111 ? 12.388 -39.243 -4.374 1.00 48.47 111 LYS A N 1
ATOM 771 C CA . LYS A 1 111 ? 11.073 -39.044 -4.979 1.00 51.09 111 LYS A CA 1
ATOM 772 C C . LYS A 1 111 ? 9.985 -38.836 -3.928 1.00 50.32 111 LYS A C 1
ATOM 773 O O . LYS A 1 111 ? 9.163 -37.927 -4.054 1.00 55.31 111 LYS A O 1
ATOM 779 N N . ASP A 1 112 ? 9.974 -39.654 -2.884 1.00 50.48 112 ASP A N 1
ATOM 780 C CA . ASP A 1 112 ? 8.958 -39.619 -1.844 1.00 51.63 112 ASP A CA 1
ATOM 781 C C . ASP A 1 112 ? 9.582 -39.056 -0.574 1.00 56.07 112 ASP A C 1
ATOM 782 O O . ASP A 1 112 ? 10.606 -39.594 -0.120 1.00 52.67 112 ASP A O 1
ATOM 787 N N . PRO A 1 113 ? 9.029 -37.987 0.050 1.00 59.85 113 PRO A N 1
ATOM 788 C CA . PRO A 1 113 ? 7.813 -37.212 -0.294 1.00 55.60 113 PRO A CA 1
ATOM 789 C C . PRO A 1 113 ? 7.925 -36.281 -1.499 1.00 57.00 113 PRO A C 1
ATOM 790 O O . PRO A 1 113 ? 8.992 -35.813 -1.892 1.00 56.00 113 PRO A O 1
ATOM 794 N N . GLU A 1 114 ? 6.769 -35.986 -2.082 1.00 61.31 114 GLU A N 1
ATOM 795 C CA . GLU A 1 114 ? 6.692 -35.130 -3.260 1.00 63.80 114 GLU A CA 1
ATOM 796 C C . GLU A 1 114 ? 7.303 -33.759 -2.968 1.00 60.34 114 GLU A C 1
ATOM 797 O O . GLU A 1 114 ? 6.991 -33.127 -1.955 1.00 59.28 114 GLU A O 1
ATOM 803 N N . GLY A 1 115 ? 8.194 -33.309 -3.849 1.00 57.63 115 GLY A N 1
ATOM 804 C CA . GLY A 1 115 ? 8.856 -32.029 -3.668 1.00 56.85 115 GLY A CA 1
ATOM 805 C C . GLY A 1 115 ? 10.011 -32.007 -2.685 1.00 56.37 115 GLY A C 1
ATOM 806 O O . GLY A 1 115 ? 10.489 -30.918 -2.351 1.00 56.73 115 GLY A O 1
ATOM 807 N N . PHE A 1 116 ? 10.471 -33.165 -2.200 1.00 52.47 116 PHE A N 1
ATOM 808 C CA . PHE A 1 116 ? 11.699 -33.207 -1.355 1.00 51.53 116 PHE A CA 1
ATOM 809 C C . PHE A 1 116 ? 12.845 -32.475 -2.068 1.00 48.80 116 PHE A C 1
ATOM 810 O O . PHE A 1 116 ? 12.977 -32.640 -3.287 1.00 48.48 116 PHE A O 1
ATOM 818 N N . ILE A 1 117 ? 13.660 -31.723 -1.328 1.00 45.57 117 ILE A N 1
ATOM 819 C CA . ILE A 1 117 ? 14.735 -30.892 -1.950 1.00 49.09 117 ILE A CA 1
ATOM 820 C C . ILE A 1 117 ? 16.121 -31.516 -1.742 1.00 46.22 117 ILE A C 1
ATOM 821 O O . ILE A 1 117 ? 16.958 -31.357 -2.624 1.00 48.40 117 ILE A O 1
ATOM 826 N N . GLY A 1 118 ? 16.360 -32.158 -0.605 1.00 41.77 118 GLY A N 1
ATOM 827 C CA . GLY A 1 118 ? 17.691 -32.719 -0.311 1.00 47.88 118 GLY A CA 1
ATOM 828 C C . GLY A 1 118 ? 18.795 -31.679 -0.237 1.00 44.38 118 GLY A C 1
ATOM 829 O O . GLY A 1 118 ? 19.756 -31.796 -1.006 1.00 38.94 118 GLY A O 1
ATOM 830 N N . ALA A 1 119 ? 18.677 -30.719 0.679 1.00 42.87 119 ALA A N 1
ATOM 831 C CA . ALA A 1 119 ? 19.672 -29.630 0.800 1.00 43.15 119 ALA A CA 1
ATOM 832 C C . ALA A 1 119 ? 21.046 -30.206 1.149 1.00 39.41 119 ALA A C 1
ATOM 833 O O . ALA A 1 119 ? 22.003 -29.896 0.438 1.00 44.33 119 ALA A O 1
ATOM 835 N N . ILE A 1 120 ? 21.128 -30.995 2.212 1.00 40.70 120 ILE A N 1
ATOM 836 C CA . ILE A 1 120 ? 22.402 -31.685 2.558 1.00 43.48 120 ILE A CA 1
ATOM 837 C C . ILE A 1 120 ? 22.468 -32.974 1.751 1.00 39.65 120 ILE A C 1
ATOM 838 O O . ILE A 1 120 ? 23.549 -33.565 1.692 1.00 37.94 120 ILE A O 1
ATOM 843 N N . ASP A 1 121 ? 21.354 -33.358 1.133 1.00 39.32 121 ASP A N 1
ATOM 844 C CA . ASP A 1 121 ? 21.283 -34.681 0.470 1.00 39.54 121 ASP A CA 1
ATOM 845 C C . ASP A 1 121 ? 20.830 -34.587 -0.985 1.00 36.09 121 ASP A C 1
ATOM 846 O O . ASP A 1 121 ? 19.669 -34.884 -1.241 1.00 36.34 121 ASP A O 1
ATOM 851 N N . SER A 1 122 ? 21.735 -34.244 -1.893 1.00 33.00 122 SER A N 1
ATOM 852 C CA . SER A 1 122 ? 23.123 -33.829 -1.585 1.00 34.32 122 SER A CA 1
ATOM 853 C C . SER A 1 122 ? 23.487 -32.581 -2.396 1.00 34.00 122 SER A C 1
ATOM 854 O O . SER A 1 122 ? 24.554 -32.571 -3.007 1.00 38.70 122 SER A O 1
ATOM 857 N N . ALA A 1 123 ? 22.641 -31.552 -2.353 1.00 38.15 123 ALA A N 1
ATOM 858 C CA . ALA A 1 123 ? 22.859 -30.307 -3.122 1.00 37.89 123 ALA A CA 1
ATOM 859 C C . ALA A 1 123 ? 24.082 -29.548 -2.605 1.00 37.00 123 ALA A C 1
ATOM 860 O O . ALA A 1 123 ? 24.910 -29.146 -3.420 1.00 38.54 123 ALA A O 1
ATOM 862 N N . ALA A 1 124 ? 24.162 -29.340 -1.296 1.00 40.38 124 ALA A N 1
ATOM 863 C CA . ALA A 1 124 ? 25.345 -28.674 -0.706 1.00 39.92 124 ALA A CA 1
ATOM 864 C C . ALA A 1 124 ? 26.620 -29.434 -1.086 1.00 35.99 124 ALA A C 1
ATOM 865 O O . ALA A 1 124 ? 27.520 -28.798 -1.618 1.00 38.56 124 ALA A O 1
ATOM 867 N N . PRO A 1 125 ? 26.748 -30.756 -0.851 1.00 36.53 125 PRO A N 1
ATOM 868 C CA . PRO A 1 125 ? 27.923 -31.494 -1.320 1.00 33.72 125 PRO A CA 1
ATOM 869 C C . PRO A 1 125 ? 28.291 -31.187 -2.786 1.00 35.96 125 PRO A C 1
ATOM 870 O O . PRO A 1 125 ? 29.446 -30.980 -3.058 1.00 33.36 125 PRO A O 1
ATOM 874 N N . CYS A 1 126 ? 27.303 -31.149 -3.679 1.00 32.97 126 CYS A N 1
ATOM 875 C CA . CYS A 1 126 ? 27.557 -30.829 -5.108 1.00 36.50 126 CYS A CA 1
ATOM 876 C C . CYS A 1 126 ? 28.122 -29.404 -5.212 1.00 36.21 126 CYS A C 1
ATOM 877 O O . CYS A 1 126 ? 29.157 -29.236 -5.861 1.00 37.49 126 CYS A O 1
ATOM 880 N N . SER A 1 127 ? 27.468 -28.430 -4.586 1.00 34.53 127 SER A N 1
ATOM 881 C CA . SER A 1 127 ? 27.968 -27.032 -4.558 1.00 38.99 127 SER A CA 1
ATOM 882 C C . SER A 1 127 ? 29.383 -27.002 -3.982 1.00 36.44 127 SER A C 1
ATOM 883 O O . SER A 1 127 ? 30.218 -26.265 -4.490 1.00 39.72 127 SER A O 1
ATOM 886 N N . ILE A 1 128 ? 29.622 -27.837 -2.968 1.00 37.52 128 ILE A N 1
ATOM 887 C CA . ILE A 1 128 ? 30.933 -27.823 -2.321 1.00 35.62 128 ILE A CA 1
ATOM 888 C C . ILE A 1 128 ? 31.999 -28.243 -3.318 1.00 38.34 128 ILE A C 1
ATOM 889 O O . ILE A 1 128 ? 33.069 -27.621 -3.420 1.00 38.98 128 ILE A O 1
ATOM 894 N N . ILE A 1 129 ? 31.700 -29.273 -4.108 1.00 33.94 129 ILE A N 1
ATOM 895 C CA . ILE A 1 129 ? 32.647 -29.740 -5.116 1.00 32.44 129 ILE A CA 1
ATOM 896 C C . ILE A 1 129 ? 32.835 -28.676 -6.200 1.00 35.41 129 ILE A C 1
ATOM 897 O O . ILE A 1 129 ? 33.965 -28.349 -6.589 1.00 33.97 129 ILE A O 1
ATOM 902 N N . MET A 1 130 ? 31.732 -28.123 -6.714 1.00 37.12 130 MET A N 1
ATOM 903 C CA . MET A 1 130 ? 31.840 -27.109 -7.768 1.00 40.63 130 MET A CA 1
ATOM 904 C C . MET A 1 130 ? 32.650 -25.905 -7.292 1.00 41.06 130 MET A C 1
ATOM 905 O O . MET A 1 130 ? 33.533 -25.407 -8.006 1.00 38.10 130 MET A O 1
ATOM 910 N N . SER A 1 131 ? 32.395 -25.456 -6.058 1.00 35.63 131 SER A N 1
ATOM 911 C CA . SER A 1 131 ? 33.143 -24.339 -5.490 1.00 40.07 131 SER A CA 1
ATOM 912 C C . SER A 1 131 ? 34.633 -24.663 -5.369 1.00 40.24 131 SER A C 1
ATOM 913 O O . SER A 1 131 ? 35.488 -23.839 -5.720 1.00 44.78 131 SER A O 1
ATOM 916 N N . ALA A 1 132 ? 34.971 -25.866 -4.897 1.00 33.31 132 ALA A N 1
ATOM 917 C CA . ALA A 1 132 ? 36.370 -26.171 -4.636 1.00 34.29 132 ALA A CA 1
ATOM 918 C C . ALA A 1 132 ? 37.162 -26.294 -5.924 1.00 33.96 132 ALA A C 1
ATOM 919 O O . ALA A 1 132 ? 38.306 -25.816 -6.015 1.00 38.71 132 ALA A O 1
ATOM 921 N N . VAL A 1 133 ? 36.596 -26.967 -6.926 1.00 38.02 133 VAL A N 1
ATOM 922 C CA . VAL A 1 133 ? 37.354 -27.122 -8.160 1.00 36.84 133 VAL A CA 1
ATOM 923 C C . VAL A 1 133 ? 37.455 -25.778 -8.879 1.00 39.10 133 VAL A C 1
ATOM 924 O O . VAL A 1 133 ? 38.502 -25.448 -9.464 1.00 41.53 133 VAL A O 1
ATOM 928 N N . ARG A 1 134 ? 36.396 -24.960 -8.815 1.00 37.91 134 ARG A N 1
ATOM 929 C CA . ARG A 1 134 ? 36.521 -23.599 -9.323 1.00 42.27 134 ARG A CA 1
ATOM 930 C C . ARG A 1 134 ? 37.707 -22.900 -8.677 1.00 44.37 134 ARG A C 1
ATOM 931 O O . ARG A 1 134 ? 38.534 -22.300 -9.372 1.00 41.35 134 ARG A O 1
ATOM 939 N N . SER A 1 135 ? 37.847 -23.030 -7.347 1.00 41.58 135 SER A N 1
ATOM 940 C CA . SER A 1 135 ? 38.886 -22.276 -6.646 1.00 39.54 135 SER A CA 1
ATOM 941 C C . SER A 1 135 ? 40.284 -22.773 -6.953 1.00 41.06 135 SER A C 1
ATOM 942 O O . SER A 1 135 ? 41.244 -22.009 -6.819 1.00 47.41 135 SER A O 1
ATOM 945 N N . ILE A 1 136 ? 40.451 -24.040 -7.328 1.00 39.93 136 ILE A N 1
ATOM 946 C CA . ILE A 1 136 ? 41.818 -24.446 -7.656 1.00 39.14 136 ILE A CA 1
ATOM 947 C C . ILE A 1 136 ? 42.169 -24.325 -9.137 1.00 45.94 136 ILE A C 1
ATOM 948 O O . ILE A 1 136 ? 43.341 -24.529 -9.488 1.00 43.86 136 ILE A O 1
ATOM 953 N N . ASP A 1 137 ? 41.200 -24.047 -10.022 1.00 44.77 137 ASP A N 1
ATOM 954 C CA . ASP A 1 137 ? 41.512 -24.136 -11.451 1.00 45.99 137 ASP A CA 1
ATOM 955 C C . ASP A 1 137 ? 42.688 -23.235 -11.839 1.00 46.28 137 ASP A C 1
ATOM 956 O O . ASP A 1 137 ? 43.578 -23.647 -12.605 1.00 44.08 137 ASP A O 1
ATOM 961 N N . ALA A 1 138 ? 42.736 -22.022 -11.283 1.00 45.98 138 ALA A N 1
ATOM 962 C CA . ALA A 1 138 ? 43.769 -21.065 -11.675 1.00 43.68 138 ALA A CA 1
ATOM 963 C C . ALA A 1 138 ? 45.147 -21.519 -11.213 1.00 48.74 138 ALA A C 1
ATOM 964 O O . ALA A 1 138 ? 46.122 -21.452 -11.978 1.00 51.65 138 ALA A O 1
ATOM 966 N N . ALA A 1 139 ? 45.250 -21.988 -9.966 1.00 47.34 139 ALA A N 1
ATOM 967 C CA . ALA A 1 139 ? 46.502 -22.584 -9.504 1.00 48.80 139 ALA A CA 1
ATOM 968 C C . ALA A 1 139 ? 46.877 -23.815 -10.320 1.00 51.63 139 ALA A C 1
ATOM 969 O O . ALA A 1 139 ? 48.071 -24.095 -10.500 1.00 47.78 139 ALA A O 1
ATOM 971 N N . LEU A 1 140 ? 45.885 -24.577 -10.808 1.00 50.88 140 LEU A N 1
ATOM 972 C CA . LEU A 1 140 ? 46.213 -25.741 -11.633 1.00 52.73 140 LEU A CA 1
ATOM 973 C C . LEU A 1 140 ? 46.918 -25.304 -12.899 1.00 50.36 140 LEU A C 1
ATOM 974 O O . LEU A 1 140 ? 47.973 -25.844 -13.260 1.00 52.44 140 LEU A O 1
ATOM 979 N N . THR A 1 141 ? 46.308 -24.352 -13.608 1.00 51.27 141 THR A N 1
ATOM 980 C CA . THR A 1 141 ? 46.962 -23.741 -14.761 1.00 53.35 141 THR A CA 1
ATOM 981 C C . THR A 1 141 ? 48.362 -23.249 -14.403 1.00 54.85 141 THR A C 1
ATOM 982 O O . THR A 1 141 ? 49.322 -23.532 -15.117 1.00 57.45 141 THR A O 1
ATOM 986 N N . ARG A 1 142 ? 48.505 -22.547 -13.277 1.00 51.68 142 ARG A N 1
ATOM 987 C CA . ARG A 1 142 ? 49.809 -22.009 -12.892 1.00 51.40 142 ARG A CA 1
ATOM 988 C C . ARG A 1 142 ? 50.851 -23.115 -12.722 1.00 59.78 142 ARG A C 1
ATOM 989 O O . ARG A 1 142 ? 51.987 -22.988 -13.200 1.00 61.78 142 ARG A O 1
ATOM 997 N N . LYS A 1 143 ? 50.484 -24.213 -12.049 1.00 59.20 143 LYS A N 1
ATOM 998 C CA . LYS A 1 143 ? 51.462 -25.270 -11.789 1.00 57.06 143 LYS A CA 1
ATOM 999 C C . LYS A 1 143 ? 51.788 -26.057 -13.045 1.00 57.46 143 LYS A C 1
ATOM 1000 O O . LYS A 1 143 ? 52.937 -26.477 -13.230 1.00 64.10 143 LYS A O 1
ATOM 1006 N N . TRP A 1 144 ? 50.816 -26.245 -13.934 1.00 57.67 144 TRP A N 1
ATOM 1007 C CA . TRP A 1 144 ? 51.107 -26.964 -15.172 1.00 62.59 144 TRP A CA 1
ATOM 1008 C C . TRP A 1 144 ? 51.864 -26.108 -16.190 1.00 65.66 144 TRP A C 1
ATOM 1009 O O . TRP A 1 144 ? 52.701 -26.640 -16.931 1.00 66.61 144 TRP A O 1
ATOM 1020 N N . ASP A 1 145 ? 51.581 -24.798 -16.250 1.00 66.73 145 ASP A N 1
ATOM 1021 C CA . ASP A 1 145 ? 52.340 -23.890 -17.110 1.00 66.96 145 ASP A CA 1
ATOM 1022 C C . ASP A 1 145 ? 53.824 -23.946 -16.796 1.00 71.81 145 ASP A C 1
ATOM 1023 O O . ASP A 1 145 ? 54.657 -23.719 -17.678 1.00 76.15 145 ASP A O 1
ATOM 1028 N N . ASN A 1 146 ? 54.168 -24.262 -15.549 1.00 71.44 146 ASN A N 1
ATOM 1029 C CA . ASN A 1 146 ? 55.559 -24.250 -15.116 1.00 76.84 146 ASN A CA 1
ATOM 1030 C C . ASN A 1 146 ? 56.297 -25.514 -15.562 1.00 79.66 146 ASN A C 1
ATOM 1031 O O . ASN A 1 146 ? 57.472 -25.443 -15.944 1.00 83.80 146 ASN A O 1
ATOM 1036 N N . MET A 1 147 ? 55.631 -26.668 -15.508 1.00 77.16 147 MET A N 1
ATOM 1037 C CA . MET A 1 147 ? 56.225 -27.972 -15.826 1.00 77.67 147 MET A CA 1
ATOM 1038 C C . MET A 1 147 ? 57.120 -27.975 -17.079 1.00 78.95 147 MET A C 1
ATOM 1039 O O . MET A 1 147 ? 56.765 -27.425 -18.129 1.00 79.57 147 MET A O 1
ATOM 1044 N N . GLU A 1 156 ? 53.572 -36.017 -11.708 1.00 73.86 156 GLU A N 1
ATOM 1045 C CA . GLU A 1 156 ? 53.074 -35.025 -12.661 1.00 81.64 156 GLU A CA 1
ATOM 1046 C C . GLU A 1 156 ? 51.928 -35.589 -13.500 1.00 74.38 156 GLU A C 1
ATOM 1047 O O . GLU A 1 156 ? 51.231 -34.849 -14.206 1.00 71.50 156 GLU A O 1
ATOM 1053 N N . GLN A 1 157 ? 51.725 -36.899 -13.413 1.00 66.98 157 GLN A N 1
ATOM 1054 C CA . GLN A 1 157 ? 50.770 -37.590 -14.280 1.00 62.84 157 GLN A CA 1
ATOM 1055 C C . GLN A 1 157 ? 49.393 -37.746 -13.625 1.00 53.53 157 GLN A C 1
ATOM 1056 O O . GLN A 1 157 ? 48.781 -38.815 -13.697 1.00 48.58 157 GLN A O 1
ATOM 1062 N N . TYR A 1 158 ? 48.879 -36.673 -13.002 1.00 52.07 158 TYR A N 1
ATOM 1063 C CA . TYR A 1 158 ? 47.648 -36.723 -12.216 1.00 48.03 158 TYR A CA 1
ATOM 1064 C C . TYR A 1 158 ? 46.705 -35.580 -12.577 1.00 45.70 158 TYR A C 1
ATOM 1065 O O . TYR A 1 158 ? 47.127 -34.424 -12.694 1.00 47.52 158 TYR A O 1
ATOM 1074 N N . GLY A 1 159 ? 45.420 -35.912 -12.740 1.00 39.17 159 GLY A N 1
ATOM 1075 C CA . GLY A 1 159 ? 44.399 -34.953 -13.096 1.00 40.59 159 GLY A CA 1
ATOM 1076 C C . GLY A 1 159 ? 43.318 -34.828 -12.033 1.00 41.68 159 GLY A C 1
ATOM 1077 O O . GLY A 1 159 ? 43.340 -35.509 -11.001 1.00 37.56 159 GLY A O 1
ATOM 1078 N N . ILE A 1 160 ? 42.354 -33.938 -12.313 1.00 34.18 160 ILE A N 1
ATOM 1079 C CA . ILE A 1 160 ? 41.212 -33.726 -11.433 1.00 33.38 160 ILE A CA 1
ATOM 1080 C C . ILE A 1 160 ? 39.934 -34.016 -12.215 1.00 37.25 160 ILE A C 1
ATOM 1081 O O . ILE A 1 160 ? 39.823 -33.688 -13.405 1.00 33.65 160 ILE A O 1
ATOM 1086 N N . GLN A 1 161 ? 38.976 -34.646 -11.527 1.00 34.08 161 GLN A N 1
ATOM 1087 C CA . GLN A 1 161 ? 37.735 -35.177 -12.080 1.00 33.34 161 GLN A CA 1
ATOM 1088 C C . GLN A 1 161 ? 36.631 -35.025 -11.039 1.00 32.59 161 GLN A C 1
ATOM 1089 O O . GLN A 1 161 ? 36.868 -35.233 -9.846 1.00 30.82 161 GLN A O 1
ATOM 1095 N N . VAL A 1 162 ? 35.427 -34.670 -11.489 1.00 32.02 162 VAL A N 1
ATOM 1096 C CA . VAL A 1 162 ? 34.233 -34.677 -10.655 1.00 27.79 162 VAL A CA 1
ATOM 1097 C C . VAL A 1 162 ? 33.192 -35.545 -11.326 1.00 33.21 162 VAL A C 1
ATOM 1098 O O . VAL A 1 162 ? 33.073 -35.552 -12.558 1.00 32.79 162 VAL A O 1
ATOM 1102 N N . ILE A 1 163 ? 32.452 -36.291 -10.512 1.00 27.65 163 ILE A N 1
ATOM 1103 C CA . ILE A 1 163 ? 31.309 -37.056 -10.974 1.00 27.28 163 ILE A CA 1
ATOM 1104 C C . ILE A 1 163 ? 30.135 -36.625 -10.121 1.00 32.41 163 ILE A C 1
ATOM 1105 O O . ILE A 1 163 ? 30.217 -36.653 -8.883 1.00 30.07 163 ILE A O 1
ATOM 1110 N N . PHE A 1 164 ? 29.064 -36.175 -10.766 1.00 27.20 164 PHE A N 1
ATOM 1111 C CA . PHE A 1 164 ? 27.785 -35.980 -10.098 1.00 30.86 164 PHE A CA 1
ATOM 1112 C C . PHE A 1 164 ? 26.897 -37.152 -10.523 1.00 35.99 164 PHE A C 1
ATOM 1113 O O . PHE A 1 164 ? 26.529 -37.266 -11.698 1.00 33.90 164 PHE A O 1
ATOM 1121 N N . THR A 1 165 ? 26.634 -38.067 -9.595 1.00 33.72 165 THR A N 1
ATOM 1122 C CA . THR A 1 165 ? 25.926 -39.300 -9.918 1.00 34.37 165 THR A CA 1
ATOM 1123 C C . THR A 1 165 ? 24.428 -39.059 -9.872 1.00 34.06 165 THR A C 1
ATOM 1124 O O . THR A 1 165 ? 23.950 -38.223 -9.104 1.00 37.15 165 THR A O 1
ATOM 1128 N N . ASP A 1 166 ? 23.690 -39.805 -10.696 1.00 33.05 166 ASP A N 1
ATOM 1129 C CA . ASP A 1 166 ? 22.211 -39.769 -10.671 1.00 34.76 166 ASP A CA 1
ATOM 1130 C C . ASP A 1 166 ? 21.717 -41.078 -10.051 1.00 34.61 166 ASP A C 1
ATOM 1131 O O . ASP A 1 166 ? 22.508 -42.002 -9.968 1.00 32.03 166 ASP A O 1
ATOM 1136 N N . GLY A 1 167 ? 20.474 -41.126 -9.585 1.00 35.23 167 GLY A N 1
ATOM 1137 C CA . GLY A 1 167 ? 19.874 -42.375 -9.083 1.00 34.55 167 GLY A CA 1
ATOM 1138 C C . GLY A 1 167 ? 20.539 -43.014 -7.878 1.00 34.07 167 GLY A C 1
ATOM 1139 O O . GLY A 1 167 ? 20.407 -44.231 -7.733 1.00 32.94 167 GLY A O 1
ATOM 1140 N N . GLU A 1 168 ? 21.200 -42.235 -7.030 1.00 35.80 168 GLU A N 1
ATOM 1141 C CA . GLU A 1 168 ? 21.763 -42.813 -5.785 1.00 35.50 168 GLU A CA 1
ATOM 1142 C C . GLU A 1 168 ? 20.594 -43.241 -4.912 1.00 34.15 168 GLU A C 1
ATOM 1143 O O . GLU A 1 168 ? 20.646 -44.329 -4.339 1.00 30.54 168 GLU A O 1
ATOM 1149 N N . GLU A 1 169 ? 19.566 -42.404 -4.867 1.00 37.28 169 GLU A N 1
ATOM 1150 C CA . GLU A 1 169 ? 18.445 -42.671 -3.937 1.00 36.15 169 GLU A CA 1
ATOM 1151 C C . GLU A 1 169 ? 17.659 -43.909 -4.364 1.00 33.57 169 GLU A C 1
ATOM 1152 O O . GLU A 1 169 ? 17.495 -44.140 -5.562 1.00 32.79 169 GLU A O 1
ATOM 1158 N N . SER A 1 170 ? 17.247 -44.693 -3.382 1.00 34.64 170 SER A N 1
ATOM 1159 C CA . SER A 1 170 ? 16.390 -45.865 -3.644 1.00 39.61 170 SER A CA 1
ATOM 1160 C C . SER A 1 170 ? 14.947 -45.370 -3.811 1.00 38.81 170 SER A C 1
ATOM 1161 O O . SER A 1 170 ? 14.642 -44.288 -3.302 1.00 40.10 170 SER A O 1
ATOM 1164 N N . PHE A 1 171 ? 14.110 -46.126 -4.513 1.00 43.38 171 PHE A N 1
ATOM 1165 C CA . PHE A 1 171 ? 12.711 -45.706 -4.777 1.00 44.32 171 PHE A CA 1
ATOM 1166 C C . PHE A 1 171 ? 11.734 -46.612 -4.025 1.00 44.82 171 PHE A C 1
ATOM 1167 O O . PHE A 1 171 ? 10.623 -46.167 -3.742 1.00 49.26 171 PHE A O 1
ATOM 1175 N N . GLY A 1 172 ? 12.144 -47.831 -3.698 1.00 45.13 172 GLY A N 1
ATOM 1176 C CA . GLY A 1 172 ? 11.201 -48.798 -3.142 1.00 50.96 172 GLY A CA 1
ATOM 1177 C C . GLY A 1 172 ? 11.015 -48.708 -1.656 1.00 59.47 172 GLY A C 1
ATOM 1178 O O . GLY A 1 172 ? 11.865 -48.139 -0.972 1.00 60.98 172 GLY A O 1
ATOM 1179 N N . ASN A 1 173 ? 9.892 -49.235 -1.201 1.00 63.44 173 ASN A N 1
ATOM 1180 C CA . ASN A 1 173 ? 9.699 -49.307 0.255 1.00 65.87 173 ASN A CA 1
ATOM 1181 C C . ASN A 1 173 ? 10.604 -50.431 0.738 1.00 68.71 173 ASN A C 1
ATOM 1182 O O . ASN A 1 173 ? 11.389 -50.159 1.657 1.00 68.71 173 ASN A O 1
ATOM 1187 N N . THR A 1 174 ? 10.480 -51.641 0.241 1.00 68.63 174 THR A N 1
ATOM 1188 C CA . THR A 1 174 ? 11.325 -52.689 0.855 1.00 66.07 174 THR A CA 1
ATOM 1189 C C . THR A 1 174 ? 12.824 -52.444 0.662 1.00 67.10 174 THR A C 1
ATOM 1190 O O . THR A 1 174 ? 13.215 -51.660 -0.217 1.00 72.81 174 THR A O 1
ATOM 1194 N N . LEU A 1 175 ? 13.614 -53.197 1.429 1.00 67.16 175 LEU A N 1
ATOM 1195 C CA . LEU A 1 175 ? 15.078 -53.187 1.217 1.00 67.47 175 LEU A CA 1
ATOM 1196 C C . LEU A 1 175 ? 15.288 -54.174 0.078 1.00 66.63 175 LEU A C 1
ATOM 1197 O O . LEU A 1 175 ? 14.769 -55.300 0.171 1.00 61.96 175 LEU A O 1
ATOM 1202 N N . THR A 1 176 ? 16.032 -53.778 -0.949 1.00 63.77 176 THR A N 1
ATOM 1203 C CA . THR A 1 176 ? 16.151 -54.557 -2.174 1.00 55.70 176 THR A CA 1
ATOM 1204 C C . THR A 1 176 ? 17.552 -54.342 -2.728 1.00 54.68 176 THR A C 1
ATOM 1205 O O . THR A 1 176 ? 17.936 -53.197 -3.005 1.00 53.70 176 THR A O 1
ATOM 1209 N N . ALA A 1 177 ? 18.303 -55.438 -2.894 1.00 44.65 177 ALA A N 1
ATOM 1210 C CA . ALA A 1 177 ? 19.730 -55.336 -3.206 1.00 42.15 177 ALA A CA 1
ATOM 1211 C C . ALA A 1 177 ? 19.996 -54.505 -4.456 1.00 43.43 177 ALA A C 1
ATOM 1212 O O . ALA A 1 177 ? 21.004 -53.791 -4.507 1.00 41.31 177 ALA A O 1
ATOM 1214 N N . ASN A 1 178 ? 19.112 -54.558 -5.462 1.00 40.70 178 ASN A N 1
ATOM 1215 C CA . ASN A 1 178 ? 19.359 -53.867 -6.723 1.00 39.86 178 ASN A CA 1
ATOM 1216 C C . ASN A 1 178 ? 18.609 -52.536 -6.846 1.00 41.83 178 ASN A C 1
ATOM 1217 O O . ASN A 1 178 ? 18.503 -52.000 -7.956 1.00 43.43 178 ASN A O 1
ATOM 1222 N N . ASP A 1 179 ? 18.102 -51.991 -5.737 1.00 39.84 179 ASP A N 1
ATOM 1223 C CA . ASP A 1 179 ? 17.401 -50.707 -5.721 1.00 43.06 179 ASP A CA 1
ATOM 1224 C C . ASP A 1 179 ? 18.348 -49.645 -5.171 1.00 43.20 179 ASP A C 1
ATOM 1225 O O . ASP A 1 179 ? 18.981 -49.855 -4.130 1.00 46.35 179 ASP A O 1
ATOM 1230 N N . GLY A 1 180 ? 18.451 -48.517 -5.868 1.00 39.16 180 GLY A N 1
ATOM 1231 C CA . GLY A 1 180 ? 19.368 -47.457 -5.483 1.00 37.84 180 GLY A CA 1
ATOM 1232 C C . GLY A 1 180 ? 20.718 -47.578 -6.169 1.00 33.70 180 GLY A C 1
ATOM 1233 O O . GLY A 1 180 ? 21.058 -48.594 -6.770 1.00 31.75 180 GLY A O 1
ATOM 1234 N N . LEU A 1 181 ? 21.514 -46.503 -6.067 1.00 30.97 181 LEU A N 1
ATOM 1235 C CA . LEU A 1 181 ? 22.852 -46.448 -6.670 1.00 30.25 181 LEU A CA 1
ATOM 1236 C C . LEU A 1 181 ? 22.826 -46.751 -8.165 1.00 30.09 181 LEU A C 1
ATOM 1237 O O . LEU A 1 181 ? 23.753 -47.383 -8.702 1.00 29.14 181 LEU A O 1
ATOM 1242 N N . TYR A 1 182 ? 21.784 -46.312 -8.873 1.00 34.58 182 TYR A N 1
ATOM 1243 C CA . TYR A 1 182 ? 21.669 -46.688 -10.282 1.00 32.41 182 TYR A CA 1
ATOM 1244 C C . TYR A 1 182 ? 22.790 -46.059 -11.088 1.00 29.79 182 TYR A C 1
ATOM 1245 O O . TYR A 1 182 ? 23.464 -46.729 -11.888 1.00 31.88 182 TYR A O 1
ATOM 1254 N N . GLY A 1 183 ? 23.018 -44.759 -10.871 1.00 30.81 183 GLY A N 1
ATOM 1255 C CA . GLY A 1 183 ? 24.068 -44.077 -11.600 1.00 27.73 183 GLY A CA 1
ATOM 1256 C C . GLY A 1 183 ? 25.448 -44.628 -11.308 1.00 27.49 183 GLY A C 1
ATOM 1257 O O . GLY A 1 183 ? 26.235 -44.858 -12.226 1.00 29.49 183 GLY A O 1
ATOM 1258 N N . SER A 1 184 ? 25.784 -44.829 -10.024 1.00 31.51 184 SER A N 1
ATOM 1259 C CA . SER A 1 184 ? 27.159 -45.257 -9.736 1.00 24.24 184 SER A CA 1
ATOM 1260 C C . SER A 1 184 ? 27.393 -46.701 -10.176 1.00 25.60 184 SER A C 1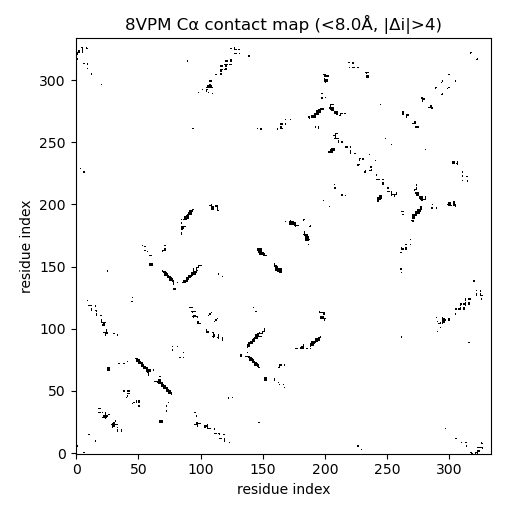
ATOM 1261 O O . SER A 1 184 ? 28.474 -47.033 -10.668 1.00 28.56 184 SER A O 1
ATOM 1264 N N . ARG A 1 185 ? 26.401 -47.571 -10.041 1.00 23.59 185 ARG A N 1
ATOM 1265 C CA . ARG A 1 185 ? 26.560 -48.933 -10.548 1.00 29.14 185 ARG A CA 1
ATOM 1266 C C . ARG A 1 185 ? 26.783 -48.934 -12.048 1.00 27.31 185 ARG A C 1
ATOM 1267 O O . ARG A 1 185 ? 27.697 -49.606 -12.554 1.00 26.85 185 ARG A O 1
ATOM 1275 N N . SER A 1 186 ? 25.987 -48.140 -12.782 1.00 31.97 186 SER A N 1
ATOM 1276 C CA . SER A 1 186 ? 26.187 -48.083 -14.231 1.00 31.26 186 SER A CA 1
ATOM 1277 C C . SER A 1 186 ? 27.547 -47.506 -14.578 1.00 32.02 186 SER A C 1
ATOM 1278 O O . SER A 1 186 ? 28.244 -48.016 -15.471 1.00 31.79 186 SER A O 1
ATOM 1281 N N . LEU A 1 187 ? 27.943 -46.430 -13.895 1.00 29.71 187 LEU A N 1
ATOM 1282 C CA . LEU A 1 187 ? 29.190 -45.767 -14.247 1.00 29.55 187 LEU A CA 1
ATOM 1283 C C . LEU A 1 187 ? 30.394 -46.657 -13.920 1.00 31.99 187 LEU A C 1
ATOM 1284 O O . LEU A 1 187 ? 31.297 -46.827 -14.749 1.00 27.89 187 LEU A O 1
ATOM 1289 N N . ALA A 1 188 ? 30.434 -47.232 -12.718 1.00 27.88 188 ALA A N 1
ATOM 1290 C CA . ALA A 1 188 ? 31.559 -48.107 -12.372 1.00 27.71 188 ALA A CA 1
ATOM 1291 C C . ALA A 1 188 ? 31.634 -49.293 -13.324 1.00 31.72 188 ALA A C 1
ATOM 1292 O O . ALA A 1 188 ? 32.726 -49.644 -13.790 1.00 32.58 188 ALA A O 1
ATOM 1294 N N . ALA A 1 189 ? 30.477 -49.906 -13.640 1.00 28.34 189 ALA A N 1
ATOM 1295 C CA . ALA A 1 189 ? 30.433 -51.016 -14.584 1.00 33.35 189 ALA A CA 1
ATOM 1296 C C . ALA A 1 189 ? 31.056 -50.627 -15.918 1.00 33.78 189 ALA A C 1
ATOM 1297 O O . ALA A 1 189 ? 32.017 -51.253 -16.374 1.00 34.42 189 ALA A O 1
ATOM 1299 N N . HIS A 1 190 ? 30.536 -49.580 -16.558 1.00 36.49 190 HIS A N 1
ATOM 1300 C CA . HIS A 1 190 ? 31.025 -49.266 -17.900 1.00 40.02 190 HIS A CA 1
ATOM 1301 C C . HIS A 1 190 ? 32.476 -48.796 -17.883 1.00 35.98 190 HIS A C 1
ATOM 1302 O O . HIS A 1 190 ? 33.242 -49.118 -18.797 1.00 38.92 190 HIS A O 1
ATOM 1309 N N . TRP A 1 191 ? 32.897 -48.054 -16.856 1.00 37.68 191 TRP A N 1
ATOM 1310 C CA . TRP A 1 191 ? 34.307 -47.680 -16.814 1.00 32.73 191 TRP A CA 1
ATOM 1311 C C . TRP A 1 191 ? 35.201 -48.892 -16.556 1.00 35.51 191 TRP A C 1
ATOM 1312 O O . TRP A 1 191 ? 36.352 -48.913 -17.003 1.00 35.98 191 TRP A O 1
ATOM 1323 N N . ALA A 1 192 ? 34.710 -49.904 -15.828 1.00 35.45 192 ALA A N 1
ATOM 1324 C CA . ALA A 1 192 ? 35.553 -51.069 -15.557 1.00 36.66 192 ALA A CA 1
ATOM 1325 C C . ALA A 1 192 ? 35.813 -51.882 -16.814 1.00 34.12 192 ALA A C 1
ATOM 1326 O O . ALA A 1 192 ? 36.812 -52.602 -16.869 1.00 32.84 192 ALA A O 1
ATOM 1328 N N . VAL A 1 193 ? 34.923 -51.814 -17.815 1.00 38.33 193 VAL A N 1
ATOM 1329 C CA . VAL A 1 193 ? 35.154 -52.516 -19.079 1.00 43.26 193 VAL A CA 1
ATOM 1330 C C . VAL A 1 193 ? 35.634 -51.587 -20.178 1.00 47.32 193 VAL A C 1
ATOM 1331 O O . VAL A 1 193 ? 35.774 -52.030 -21.326 1.00 47.78 193 VAL A O 1
ATOM 1335 N N . ASP A 1 194 ? 35.863 -50.308 -19.879 1.00 42.83 194 ASP A N 1
ATOM 1336 C CA . ASP A 1 194 ? 36.441 -49.400 -20.872 1.00 44.64 194 ASP A CA 1
ATOM 1337 C C . ASP A 1 194 ? 37.942 -49.655 -20.862 1.00 48.25 194 ASP A C 1
ATOM 1338 O O . ASP A 1 194 ? 38.705 -48.999 -20.139 1.00 45.14 194 ASP A O 1
ATOM 1343 N N . LYS A 1 195 ? 38.361 -50.628 -21.680 1.00 47.62 195 LYS A N 1
ATOM 1344 C CA . LYS A 1 195 ? 39.739 -51.112 -21.688 1.00 50.81 195 LYS A CA 1
ATOM 1345 C C . LYS A 1 195 ? 40.644 -50.171 -22.483 1.00 48.90 195 LYS A C 1
ATOM 1346 O O . LYS A 1 195 ? 40.381 -49.877 -23.649 1.00 49.42 195 LYS A O 1
ATOM 1352 N N . TYR A 1 196 ? 41.707 -49.684 -21.825 1.00 54.34 196 TYR A N 1
ATOM 1353 C CA . TYR A 1 196 ? 42.697 -48.786 -22.406 1.00 50.81 196 TYR A CA 1
ATOM 1354 C C . TYR A 1 196 ? 43.638 -49.539 -23.346 1.00 55.90 196 TYR A C 1
ATOM 1355 O O . TYR A 1 196 ? 43.752 -50.768 -23.275 1.00 53.51 196 TYR A O 1
ATOM 1364 N N . PRO A 1 197 ? 44.347 -48.823 -24.225 1.00 56.15 197 PRO A N 1
ATOM 1365 C CA . PRO A 1 197 ? 45.401 -49.472 -25.014 1.00 51.40 197 PRO A CA 1
ATOM 1366 C C . PRO A 1 197 ? 46.361 -50.219 -24.100 1.00 58.95 197 PRO A C 1
ATOM 1367 O O . PRO A 1 197 ? 46.554 -49.851 -22.940 1.00 58.13 197 PRO A O 1
ATOM 1371 N N . SER A 1 198 ? 46.956 -51.293 -24.626 1.00 60.55 198 SER A N 1
ATOM 1372 C CA . SER A 1 198 ? 47.939 -52.043 -23.849 1.00 60.08 198 SER A CA 1
ATOM 1373 C C . SER A 1 198 ? 49.194 -51.226 -23.549 1.00 60.70 198 SER A C 1
ATOM 1374 O O . SER A 1 198 ? 49.904 -51.547 -22.591 1.00 56.82 198 SER A O 1
ATOM 1377 N N . THR A 1 199 ? 49.468 -50.177 -24.336 1.00 61.89 199 THR A N 1
ATOM 1378 C CA . THR A 1 199 ? 50.576 -49.253 -24.109 1.00 61.16 199 THR A CA 1
ATOM 1379 C C . THR A 1 199 ? 50.315 -48.257 -22.986 1.00 63.13 199 THR A C 1
ATOM 1380 O O . THR A 1 199 ? 51.215 -47.477 -22.649 1.00 61.53 199 THR A O 1
ATOM 1384 N N . ALA A 1 200 ? 49.111 -48.241 -22.423 1.00 62.43 200 ALA A N 1
ATOM 1385 C CA . ALA A 1 200 ? 48.744 -47.209 -21.469 1.00 57.89 200 ALA A CA 1
ATOM 1386 C C . ALA A 1 200 ? 49.220 -47.567 -20.066 1.00 53.95 200 ALA A C 1
ATOM 1387 O O . ALA A 1 200 ? 49.344 -48.740 -19.692 1.00 50.77 200 ALA A O 1
ATOM 1389 N N . LYS A 1 201 ? 49.490 -46.523 -19.289 1.00 52.46 201 LYS A N 1
ATOM 1390 C CA . LYS A 1 201 ? 49.900 -46.695 -17.901 1.00 50.38 201 LYS A CA 1
ATOM 1391 C C . LYS A 1 201 ? 48.808 -47.363 -17.077 1.00 50.72 201 LYS A C 1
ATOM 1392 O O . LYS A 1 201 ? 49.110 -48.147 -16.173 1.00 47.10 201 LYS A O 1
ATOM 1398 N N . TYR A 1 202 ? 47.540 -47.106 -17.404 1.00 46.35 202 TYR A N 1
ATOM 1399 C CA . TYR A 1 202 ? 46.406 -47.667 -16.689 1.00 44.83 202 TYR A CA 1
ATOM 1400 C C . TYR A 1 202 ? 45.646 -48.657 -17.571 1.00 43.76 202 TYR A C 1
ATOM 1401 O O . TYR A 1 202 ? 45.644 -48.558 -18.801 1.00 47.92 202 TYR A O 1
ATOM 1410 N N . GLU A 1 203 ? 44.996 -49.618 -16.926 1.00 40.60 203 GLU A N 1
ATOM 1411 C CA . GLU A 1 203 ? 44.400 -50.725 -17.664 1.00 47.60 203 GLU A CA 1
ATOM 1412 C C . GLU A 1 203 ? 42.931 -50.506 -18.027 1.00 46.12 203 GLU A C 1
ATOM 1413 O O . GLU A 1 203 ? 42.490 -50.982 -19.076 1.00 50.62 203 GLU A O 1
ATOM 1419 N N . THR A 1 204 ? 42.163 -49.796 -17.204 1.00 42.37 204 THR A N 1
ATOM 1420 C CA . THR A 1 204 ? 40.800 -49.413 -17.542 1.00 40.38 204 THR A CA 1
ATOM 1421 C C . THR A 1 204 ? 40.575 -47.960 -17.141 1.00 39.65 204 THR A C 1
ATOM 1422 O O . THR A 1 204 ? 41.351 -47.369 -16.381 1.00 33.06 204 THR A O 1
ATOM 1426 N N . ARG A 1 205 ? 39.490 -47.381 -17.651 1.00 34.50 205 ARG A N 1
ATOM 1427 C CA . ARG A 1 205 ? 39.107 -46.066 -17.171 1.00 36.27 205 ARG A CA 1
ATOM 1428 C C . ARG A 1 205 ? 38.820 -46.101 -15.676 1.00 37.66 205 ARG A C 1
ATOM 1429 O O . ARG A 1 205 ? 39.161 -45.159 -14.947 1.00 31.66 205 ARG A O 1
ATOM 1437 N N . LEU A 1 206 ? 38.191 -47.177 -15.201 1.00 30.36 206 LEU A N 1
ATOM 1438 C CA . LEU A 1 206 ? 37.939 -47.287 -13.770 1.00 34.70 206 LEU A CA 1
ATOM 1439 C C . LEU A 1 206 ? 39.239 -47.316 -13.000 1.00 33.86 206 LEU A C 1
ATOM 1440 O O . LEU A 1 206 ? 39.407 -46.597 -12.010 1.00 30.96 206 LEU A O 1
ATOM 1445 N N . SER A 1 207 ? 40.169 -48.154 -13.439 1.00 36.98 207 SER A N 1
ATOM 1446 C CA . SER A 1 207 ? 41.423 -48.293 -12.722 1.00 32.73 207 SER A CA 1
ATOM 1447 C C . SER A 1 207 ? 42.237 -47.015 -12.737 1.00 33.71 207 SER A C 1
ATOM 1448 O O . SER A 1 207 ? 43.197 -46.906 -11.973 1.00 35.38 207 SER A O 1
ATOM 1451 N N . SER A 1 208 ? 41.895 -46.039 -13.574 1.00 34.46 208 SER A N 1
ATOM 1452 C CA . SER A 1 208 ? 42.672 -44.808 -13.568 1.00 31.81 208 SER A CA 1
ATOM 1453 C C . SER A 1 208 ? 42.260 -43.848 -12.452 1.00 37.39 208 SER A C 1
ATOM 1454 O O . SER A 1 208 ? 42.875 -42.780 -12.307 1.00 31.30 208 SER A O 1
ATOM 1457 N N . ILE A 1 209 ? 41.235 -44.186 -11.675 1.00 32.84 209 ILE A N 1
ATOM 1458 C CA . ILE A 1 209 ? 40.857 -43.387 -10.517 1.00 33.02 209 ILE A CA 1
ATOM 1459 C C . ILE A 1 209 ? 41.870 -43.652 -9.412 1.00 33.04 209 ILE A C 1
ATOM 1460 O O . ILE A 1 209 ? 41.988 -44.778 -8.929 1.00 30.28 209 ILE A O 1
ATOM 1465 N N . SER A 1 210 ? 42.610 -42.617 -9.021 1.00 31.21 210 SER A N 1
ATOM 1466 C CA . SER A 1 210 ? 43.627 -42.735 -7.991 1.00 34.14 210 SER A CA 1
ATOM 1467 C C . SER A 1 210 ? 43.016 -42.675 -6.601 1.00 34.42 210 SER A C 1
ATOM 1468 O O . SER A 1 210 ? 43.451 -43.389 -5.694 1.00 31.89 210 SER A O 1
ATOM 1471 N N . LEU A 1 211 ? 42.037 -41.799 -6.415 1.00 28.99 211 LEU A N 1
ATOM 1472 C CA . LEU A 1 211 ? 41.350 -41.661 -5.147 1.00 30.85 211 LEU A CA 1
ATOM 1473 C C . LEU A 1 211 ? 39.971 -41.123 -5.472 1.00 30.05 211 LEU A C 1
ATOM 1474 O O . LEU A 1 211 ? 39.848 -40.160 -6.231 1.00 30.31 211 LEU A O 1
ATOM 1479 N N . LEU A 1 212 ? 38.937 -41.754 -4.934 1.00 24.13 212 LEU A N 1
ATOM 1480 C CA . LEU A 1 212 ? 37.584 -41.256 -5.086 1.00 23.59 212 LEU A CA 1
ATOM 1481 C C . LEU A 1 212 ? 37.127 -40.770 -3.729 1.00 28.01 212 LEU A C 1
ATOM 1482 O O . LEU A 1 212 ? 37.129 -41.546 -2.768 1.00 27.77 212 LEU A O 1
ATOM 1487 N N . VAL A 1 213 ? 36.712 -39.511 -3.672 1.00 25.30 213 VAL A N 1
ATOM 1488 C CA . VAL A 1 213 ? 36.227 -38.850 -2.473 1.00 25.71 213 VAL A CA 1
ATOM 1489 C C . VAL A 1 213 ? 34.740 -38.602 -2.676 1.00 31.18 213 VAL A C 1
ATOM 1490 O O . VAL A 1 213 ? 34.360 -37.762 -3.499 1.00 26.63 213 VAL A O 1
ATOM 1494 N N . LEU A 1 214 ? 33.886 -39.305 -1.928 1.00 25.93 214 LEU A N 1
ATOM 1495 C CA . LEU A 1 214 ? 32.447 -39.125 -2.048 1.00 26.31 214 LEU A CA 1
ATOM 1496 C C . LEU A 1 214 ? 31.948 -38.267 -0.900 1.00 30.03 214 LEU A C 1
ATOM 1497 O O . LEU A 1 214 ? 32.129 -38.629 0.263 1.00 28.13 214 LEU A O 1
ATOM 1502 N N . LEU A 1 215 ? 31.303 -37.149 -1.222 1.00 29.07 215 LEU A N 1
ATOM 1503 C CA . LEU A 1 215 ? 30.708 -36.272 -0.224 1.00 30.25 215 LEU A CA 1
ATOM 1504 C C . LEU A 1 215 ? 29.215 -36.543 -0.138 1.00 30.49 215 LEU A C 1
ATOM 1505 O O . LEU A 1 215 ? 28.527 -36.490 -1.157 1.00 30.31 215 LEU A O 1
ATOM 1510 N N . ASP A 1 216 ? 28.701 -36.763 1.073 1.00 27.29 216 ASP A N 1
ATOM 1511 C CA . ASP A 1 216 ? 27.269 -36.998 1.208 1.00 30.17 216 ASP A CA 1
ATOM 1512 C C . ASP A 1 216 ? 26.805 -36.463 2.552 1.00 32.69 216 ASP A C 1
ATOM 1513 O O . ASP A 1 216 ? 27.570 -36.437 3.521 1.00 29.52 216 ASP A O 1
ATOM 1518 N N . LEU A 1 217 ? 25.550 -36.018 2.583 1.00 29.10 217 LEU A N 1
ATOM 1519 C CA . LEU A 1 217 ? 24.886 -35.531 3.791 1.00 36.45 217 LEU A CA 1
ATOM 1520 C C . LEU A 1 217 ? 25.694 -34.438 4.501 1.00 36.46 217 LEU A C 1
ATOM 1521 O O . LEU A 1 217 ? 25.873 -34.460 5.719 1.00 33.79 217 LEU A O 1
ATOM 1526 N N . LEU A 1 218 ? 26.147 -33.435 3.742 1.00 32.30 218 LEU A N 1
ATOM 1527 C CA . LEU A 1 218 ? 26.917 -32.332 4.319 1.00 34.73 218 LEU A CA 1
ATOM 1528 C C . LEU A 1 218 ? 26.174 -31.010 4.213 1.00 36.74 218 LEU A C 1
ATOM 1529 O O . LEU A 1 218 ? 25.474 -30.757 3.226 1.00 37.37 218 LEU A O 1
ATOM 1534 N N . GLY A 1 219 ? 26.378 -30.146 5.210 1.00 40.81 219 GLY A N 1
ATOM 1535 C CA . GLY A 1 219 ? 25.730 -28.849 5.252 1.00 38.19 219 GLY A CA 1
ATOM 1536 C C . GLY A 1 219 ? 25.034 -28.577 6.569 1.00 41.00 219 GLY A C 1
ATOM 1537 O O . GLY A 1 219 ? 24.657 -27.438 6.837 1.00 42.21 219 GLY A O 1
ATOM 1538 N N . ALA A 1 220 ? 24.855 -29.604 7.396 1.00 41.65 220 ALA A N 1
ATOM 1539 C CA . ALA A 1 220 ? 24.320 -29.453 8.742 1.00 42.32 220 ALA A CA 1
ATOM 1540 C C . ALA A 1 220 ? 25.437 -29.176 9.744 1.00 42.82 220 ALA A C 1
ATOM 1541 O O . ALA A 1 220 ? 26.620 -29.413 9.481 1.00 36.17 220 ALA A O 1
ATOM 1543 N N . LYS A 1 221 ? 25.036 -28.698 10.921 1.00 43.78 221 LYS A N 1
ATOM 1544 C CA . LYS A 1 221 ? 25.987 -28.235 11.921 1.00 44.04 221 LYS A CA 1
ATOM 1545 C C . LYS A 1 221 ? 26.708 -29.393 12.582 1.00 37.85 221 LYS A C 1
ATOM 1546 O O . LYS A 1 221 ? 26.134 -30.458 12.829 1.00 41.66 221 LYS A O 1
ATOM 1552 N N . ASN A 1 222 ? 27.973 -29.155 12.901 1.00 39.61 222 ASN A N 1
ATOM 1553 C CA . ASN A 1 222 ? 28.772 -30.077 13.704 1.00 40.92 222 ASN A CA 1
ATOM 1554 C C . ASN A 1 222 ? 28.751 -31.497 13.122 1.00 42.15 222 ASN A C 1
ATOM 1555 O O . ASN A 1 222 ? 28.303 -32.431 13.781 1.00 39.15 222 ASN A O 1
ATOM 1560 N N . PRO A 1 223 ? 29.221 -31.680 11.894 1.00 45.13 223 PRO A N 1
ATOM 1561 C CA . PRO A 1 223 ? 29.249 -33.035 11.328 1.00 39.41 223 PRO A CA 1
ATOM 1562 C C . PRO A 1 223 ? 30.259 -33.919 12.043 1.00 34.64 223 PRO A C 1
ATOM 1563 O O . PRO A 1 223 ? 31.259 -33.443 12.579 1.00 37.33 223 PRO A O 1
ATOM 1567 N N . GLN A 1 224 ? 29.999 -35.229 12.006 1.00 34.88 224 GLN A N 1
ATOM 1568 C CA . GLN A 1 224 ? 30.905 -36.251 12.502 1.00 37.08 224 GLN A CA 1
ATOM 1569 C C . GLN A 1 224 ? 31.269 -37.190 11.361 1.00 34.34 224 GLN A C 1
ATOM 1570 O O . GLN A 1 224 ? 30.407 -37.905 10.856 1.00 33.96 224 GLN A O 1
ATOM 1576 N N . ILE A 1 225 ? 32.546 -37.239 11.011 1.00 34.39 225 ILE A N 1
ATOM 1577 C CA . ILE A 1 225 ? 33.034 -37.959 9.839 1.00 31.37 225 ILE A CA 1
ATOM 1578 C C . ILE A 1 225 ? 33.938 -39.084 10.308 1.00 32.76 225 ILE A C 1
ATOM 1579 O O . ILE A 1 225 ? 35.040 -38.830 10.812 1.00 34.82 225 ILE A O 1
ATOM 1584 N N . ALA A 1 226 ? 33.511 -40.327 10.102 1.00 34.43 226 ALA A N 1
ATOM 1585 C CA . ALA A 1 226 ? 34.359 -41.443 10.493 1.00 35.70 226 ALA A CA 1
ATOM 1586 C C . ALA A 1 226 ? 35.212 -41.907 9.309 1.00 36.97 226 ALA A C 1
ATOM 1587 O O . ALA A 1 226 ? 35.000 -41.517 8.152 1.00 35.10 226 ALA A O 1
ATOM 1589 N N . SER A 1 227 ? 36.209 -42.734 9.610 1.00 34.30 227 SER A N 1
ATOM 1590 C CA . SER A 1 227 ? 37.072 -43.296 8.586 1.00 34.91 227 SER A CA 1
ATOM 1591 C C . SER A 1 227 ? 36.630 -44.725 8.314 1.00 35.71 227 SER A C 1
ATOM 1592 O O . SER A 1 227 ? 36.747 -45.587 9.191 1.00 39.19 227 SER A O 1
ATOM 1595 N N . TYR A 1 228 ? 36.123 -44.976 7.102 1.00 36.86 228 TYR A N 1
ATOM 1596 C CA . TYR A 1 228 ? 35.477 -46.245 6.796 1.00 33.97 228 TYR A CA 1
ATOM 1597 C C . TYR A 1 228 ? 36.346 -47.221 6.030 1.00 32.22 228 TYR A C 1
ATOM 1598 O O . TYR A 1 228 ? 36.013 -48.411 5.994 1.00 31.13 228 TYR A O 1
ATOM 1607 N N . TYR A 1 229 ? 37.434 -46.773 5.413 1.00 32.24 229 TYR A N 1
ATOM 1608 C CA . TYR A 1 229 ? 38.256 -47.655 4.583 1.00 34.95 229 TYR A CA 1
ATOM 1609 C C . TYR A 1 229 ? 39.714 -47.563 5.002 1.00 31.48 229 TYR A C 1
ATOM 1610 O O . TYR A 1 229 ? 40.352 -46.518 4.768 1.00 33.63 229 TYR A O 1
ATOM 1619 N N . PRO A 1 230 ? 40.284 -48.620 5.585 1.00 36.26 230 PRO A N 1
ATOM 1620 C CA . PRO A 1 230 ? 41.707 -48.579 5.945 1.00 33.84 230 PRO A CA 1
ATOM 1621 C C . PRO A 1 230 ? 42.603 -48.139 4.802 1.00 40.18 230 PRO A C 1
ATOM 1622 O O . PRO A 1 230 ? 43.515 -47.331 5.009 1.00 36.16 230 PRO A O 1
ATOM 1626 N N . VAL A 1 231 ? 42.339 -48.607 3.583 1.00 34.38 231 VAL A N 1
ATOM 1627 C CA . VAL A 1 231 ? 43.248 -48.310 2.493 1.00 35.62 231 VAL A CA 1
ATOM 1628 C C . VAL A 1 231 ? 43.295 -46.810 2.180 1.00 36.00 231 VAL A C 1
ATOM 1629 O O . VAL A 1 231 ? 44.246 -46.349 1.541 1.00 35.69 231 VAL A O 1
ATOM 1633 N N . THR A 1 232 ? 42.327 -46.018 2.644 1.00 32.26 232 THR A N 1
ATOM 1634 C CA . THR A 1 232 ? 42.384 -44.568 2.485 1.00 31.50 232 THR A CA 1
ATOM 1635 C C . THR A 1 232 ? 42.423 -43.830 3.826 1.00 37.41 232 THR A C 1
ATOM 1636 O O . THR A 1 232 ? 42.185 -42.606 3.873 1.00 28.80 232 THR A O 1
ATOM 1640 N N . HIS A 1 233 ? 42.768 -44.529 4.922 1.00 35.41 233 HIS A N 1
ATOM 1641 C CA . HIS A 1 233 ? 42.853 -43.841 6.207 1.00 36.65 233 HIS A CA 1
ATOM 1642 C C . HIS A 1 233 ? 43.902 -42.733 6.173 1.00 37.50 233 HIS A C 1
ATOM 1643 O O . HIS A 1 233 ? 43.669 -41.636 6.702 1.00 39.47 233 HIS A O 1
ATOM 1650 N N . PHE A 1 234 ? 45.044 -42.978 5.515 1.00 35.75 234 PHE A N 1
ATOM 1651 C CA . PHE A 1 234 ? 46.039 -41.921 5.346 1.00 40.16 234 PHE A CA 1
ATOM 1652 C C . PHE A 1 234 ? 45.424 -40.660 4.731 1.00 40.83 234 PHE A C 1
ATOM 1653 O O . PHE A 1 234 ? 45.627 -39.546 5.240 1.00 38.28 234 PHE A O 1
ATOM 1661 N N . ASP A 1 235 ? 44.626 -40.811 3.658 1.00 36.48 235 ASP A N 1
ATOM 1662 C CA . ASP A 1 235 ? 43.997 -39.626 3.057 1.00 34.80 235 ASP A CA 1
ATOM 1663 C C . ASP A 1 235 ? 43.025 -38.977 4.030 1.00 34.96 235 ASP A C 1
ATOM 1664 O O . ASP A 1 235 ? 42.972 -37.738 4.160 1.00 30.45 235 ASP A O 1
ATOM 1669 N N . TYR A 1 236 ? 42.270 -39.808 4.754 1.00 33.17 236 TYR A N 1
ATOM 1670 C CA . TYR A 1 236 ? 41.407 -39.282 5.801 1.00 34.24 236 TYR A CA 1
ATOM 1671 C C . TYR A 1 236 ? 42.232 -38.462 6.788 1.00 31.99 236 TYR A C 1
ATOM 1672 O O . TYR A 1 236 ? 41.874 -37.320 7.115 1.00 31.76 236 TYR A O 1
ATOM 1681 N N . GLN A 1 237 ? 43.408 -38.985 7.181 1.00 33.44 237 GLN A N 1
ATOM 1682 C CA . GLN A 1 237 ? 44.235 -38.258 8.146 1.00 38.80 237 GLN A CA 1
ATOM 1683 C C . GLN A 1 237 ? 44.783 -36.979 7.524 1.00 35.34 237 GLN A C 1
ATOM 1684 O O . GLN A 1 237 ? 44.781 -35.921 8.170 1.00 34.79 237 GLN A O 1
ATOM 1690 N N . ARG A 1 238 ? 45.131 -37.018 6.229 1.00 33.95 238 ARG A N 1
ATOM 1691 C CA . ARG A 1 238 ? 45.591 -35.768 5.581 1.00 36.85 238 ARG A CA 1
ATOM 1692 C C . ARG A 1 238 ? 44.450 -34.756 5.646 1.00 38.57 238 ARG A C 1
ATOM 1693 O O . ARG A 1 238 ? 44.706 -33.595 5.987 1.00 36.47 238 ARG A O 1
ATOM 1701 N N . LEU A 1 239 ? 43.225 -35.201 5.332 1.00 33.23 239 LEU A N 1
ATOM 1702 C CA . LEU A 1 239 ? 42.095 -34.289 5.378 1.00 35.36 239 LEU A CA 1
ATOM 1703 C C . LEU A 1 239 ? 41.945 -33.728 6.781 1.00 36.37 239 LEU A C 1
ATOM 1704 O O . LEU A 1 239 ? 41.790 -32.513 6.965 1.00 39.48 239 LEU A O 1
ATOM 1709 N N . ALA A 1 240 ? 42.079 -34.597 7.791 1.00 37.38 240 ALA A N 1
ATOM 1710 C CA . ALA A 1 240 ? 41.911 -34.136 9.163 1.00 38.61 240 ALA A CA 1
ATOM 1711 C C . ALA A 1 240 ? 42.980 -33.116 9.494 1.00 39.37 240 ALA A C 1
ATOM 1712 O O . ALA A 1 240 ? 42.684 -32.037 10.035 1.00 37.84 240 ALA A O 1
ATOM 1714 N N . ALA A 1 241 ? 44.217 -33.411 9.090 1.00 34.27 241 ALA A N 1
ATOM 1715 C CA . ALA A 1 241 ? 45.305 -32.487 9.364 1.00 38.77 241 ALA A CA 1
ATOM 1716 C C . ALA A 1 241 ? 44.993 -31.118 8.783 1.00 43.22 241 ALA A C 1
ATOM 1717 O O . ALA A 1 241 ? 45.094 -30.102 9.490 1.00 40.40 241 ALA A O 1
ATOM 1719 N N . LEU A 1 242 ? 44.491 -31.078 7.539 1.00 40.45 242 LEU A N 1
ATOM 1720 C CA . LEU A 1 242 ? 44.202 -29.777 6.947 1.00 40.05 242 LEU A CA 1
ATOM 1721 C C . LEU A 1 242 ? 43.139 -29.058 7.757 1.00 44.12 242 LEU A C 1
ATOM 1722 O O . LEU A 1 242 ? 43.288 -27.868 8.076 1.00 41.02 242 LEU A O 1
ATOM 1727 N N . GLU A 1 243 ? 42.081 -29.782 8.154 1.00 40.71 243 GLU A N 1
ATOM 1728 C CA . GLU A 1 243 ? 41.038 -29.149 8.959 1.00 41.11 243 GLU A CA 1
ATOM 1729 C C . GLU A 1 243 ? 41.660 -28.471 10.170 1.00 46.62 243 GLU A C 1
ATOM 1730 O O . GLU A 1 243 ? 41.447 -27.270 10.423 1.00 45.16 243 GLU A O 1
ATOM 1736 N N . SER A 1 244 ? 42.535 -29.203 10.863 1.00 43.70 244 SER A N 1
ATOM 1737 C CA . SER A 1 244 ? 43.055 -28.679 12.115 1.00 49.70 244 SER A CA 1
ATOM 1738 C C . SER A 1 244 ? 43.918 -27.456 11.845 1.00 49.51 244 SER A C 1
ATOM 1739 O O . SER A 1 244 ? 43.791 -26.434 12.533 1.00 47.22 244 SER A O 1
ATOM 1742 N N . ARG A 1 245 ? 44.710 -27.495 10.767 1.00 47.91 245 ARG A N 1
ATOM 1743 C CA . ARG A 1 245 ? 45.542 -26.345 10.458 1.00 42.01 245 ARG A CA 1
ATOM 1744 C C . ARG A 1 245 ? 44.685 -25.142 10.130 1.00 46.96 245 ARG A C 1
ATOM 1745 O O . ARG A 1 245 ? 44.950 -24.036 10.615 1.00 51.32 245 ARG A O 1
ATOM 1753 N N . LEU A 1 246 ? 43.610 -25.348 9.369 1.00 44.58 246 LEU A N 1
ATOM 1754 C CA . LEU A 1 246 ? 42.759 -24.214 9.052 1.00 44.77 246 LEU A CA 1
ATOM 1755 C C . LEU A 1 246 ? 42.059 -23.711 10.300 1.00 47.84 246 LEU A C 1
ATOM 1756 O O . LEU A 1 246 ? 41.798 -22.507 10.420 1.00 47.94 246 LEU A O 1
ATOM 1761 N N . ARG A 1 247 ? 41.778 -24.610 11.247 1.00 42.35 247 ARG A N 1
ATOM 1762 C CA . ARG A 1 247 ? 41.210 -24.176 12.546 1.00 44.83 247 ARG A CA 1
ATOM 1763 C C . ARG A 1 247 ? 42.272 -23.352 13.280 1.00 47.40 247 ARG A C 1
ATOM 1764 O O . ARG A 1 247 ? 41.921 -22.309 13.829 1.00 47.77 247 ARG A O 1
ATOM 1772 N N . GLU A 1 248 ? 43.540 -23.771 13.229 1.00 52.75 248 GLU A N 1
ATOM 1773 C CA . GLU A 1 248 ? 44.566 -23.035 13.962 1.00 52.90 248 GLU A CA 1
ATOM 1774 C C . GLU A 1 248 ? 44.793 -21.662 13.363 1.00 55.26 248 GLU A C 1
ATOM 1775 O O . GLU A 1 248 ? 45.109 -20.714 14.091 1.00 57.70 248 GLU A O 1
ATOM 1781 N N . LEU A 1 249 ? 44.621 -21.542 12.047 1.00 50.22 249 LEU A N 1
ATOM 1782 C CA . LEU A 1 249 ? 44.764 -20.282 11.341 1.00 51.05 249 LEU A CA 1
ATOM 1783 C C . LEU A 1 249 ? 43.592 -19.345 11.562 1.00 50.32 249 LEU A C 1
ATOM 1784 O O . LEU A 1 249 ? 43.648 -18.200 11.102 1.00 54.93 249 LEU A O 1
ATOM 1789 N N . GLY A 1 250 ? 42.556 -19.795 12.262 1.00 51.02 250 GLY A N 1
ATOM 1790 C CA . GLY A 1 250 ? 41.354 -19.009 12.391 1.00 50.14 250 GLY A CA 1
ATOM 1791 C C . GLY A 1 250 ? 40.556 -18.887 11.122 1.00 50.71 250 GLY A C 1
ATOM 1792 O O . GLY A 1 250 ? 39.782 -17.941 10.992 1.00 50.25 250 GLY A O 1
ATOM 1793 N N . GLN A 1 251 ? 40.702 -19.826 10.184 1.00 53.64 251 GLN A N 1
ATOM 1794 C CA . GLN A 1 251 ? 40.076 -19.712 8.867 1.00 49.04 251 GLN A CA 1
ATOM 1795 C C . GLN A 1 251 ? 38.712 -20.392 8.770 1.00 49.85 251 GLN A C 1
ATOM 1796 O O . GLN A 1 251 ? 38.024 -20.212 7.756 1.00 46.76 251 GLN A O 1
ATOM 1802 N N . LEU A 1 252 ? 38.303 -21.151 9.790 1.00 47.00 252 LEU A N 1
ATOM 1803 C CA . LEU A 1 252 ? 37.000 -21.811 9.813 1.00 46.35 252 LEU A CA 1
ATOM 1804 C C . LEU A 1 252 ? 35.948 -20.877 10.403 1.00 52.31 252 LEU A C 1
ATOM 1805 O O . LEU A 1 252 ? 36.170 -20.274 11.456 1.00 57.24 252 LEU A O 1
ATOM 1810 N N . LYS A 1 253 ? 34.801 -20.771 9.735 1.00 47.52 253 LYS A N 1
ATOM 1811 C CA . LYS A 1 253 ? 33.737 -19.886 10.188 1.00 49.00 253 LYS A CA 1
ATOM 1812 C C . LYS A 1 253 ? 32.744 -20.555 11.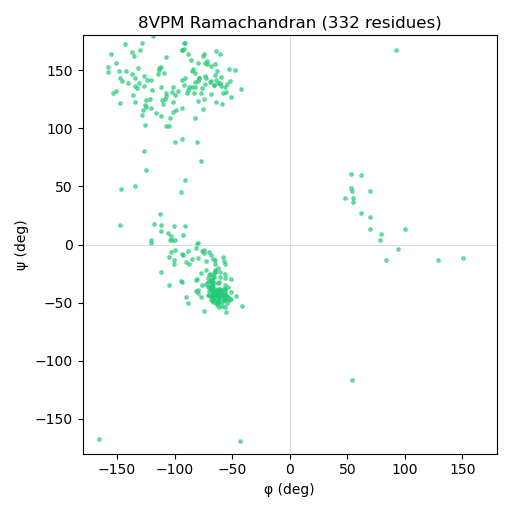128 1.00 56.15 253 LYS A C 1
ATOM 1813 O O . LYS A 1 253 ? 31.957 -19.853 11.777 1.00 56.36 253 LYS A O 1
ATOM 1819 N N . SER A 1 254 ? 32.737 -21.884 11.211 1.00 53.43 254 SER A N 1
ATOM 1820 C CA . SER A 1 254 ? 31.695 -22.627 11.962 1.00 53.85 254 SER A CA 1
ATOM 1821 C C . SER A 1 254 ? 32.269 -23.139 13.271 1.00 56.16 254 SER A C 1
ATOM 1822 O O . SER A 1 254 ? 31.503 -23.623 14.113 1.00 53.32 254 SER A O 1
ATOM 1825 N N . SER A 1 255 ? 33.580 -23.048 13.396 1.00 56.39 255 SER A N 1
ATOM 1826 C CA . SER A 1 255 ? 34.243 -23.585 14.598 1.00 60.72 255 SER A CA 1
ATOM 1827 C C . SER A 1 255 ? 35.292 -22.583 15.071 1.00 60.74 255 SER A C 1
ATOM 1828 O O . SER A 1 255 ? 35.897 -21.912 14.227 1.00 61.31 255 SER A O 1
ATOM 1831 N N . GLY A 1 256 ? 35.486 -22.504 16.380 1.00 62.91 256 GLY A N 1
ATOM 1832 C CA . GLY A 1 256 ? 36.532 -21.629 16.924 1.00 58.27 256 GLY A CA 1
ATOM 1833 C C . GLY A 1 256 ? 37.829 -22.382 17.098 1.00 55.31 256 GLY A C 1
ATOM 1834 O O . GLY A 1 256 ? 37.832 -23.605 16.885 1.00 54.42 256 GLY A O 1
ATOM 1835 N N . ILE A 1 257 ? 38.899 -21.671 17.465 1.00 52.87 257 ILE A N 1
ATOM 1836 C CA . ILE A 1 257 ? 40.218 -22.262 17.629 1.00 51.65 257 ILE A CA 1
ATOM 1837 C C . ILE A 1 257 ? 40.211 -23.421 18.624 1.00 53.60 257 ILE A C 1
ATOM 1838 O O . ILE A 1 257 ? 41.140 -24.237 18.636 1.00 55.53 257 ILE A O 1
ATOM 1843 N N . HIS A 1 258 ? 39.173 -23.536 19.447 1.00 51.14 258 HIS A N 1
ATOM 1844 C CA . HIS A 1 258 ? 39.049 -24.651 20.380 1.00 57.31 258 HIS A CA 1
ATOM 1845 C C . HIS A 1 258 ? 37.902 -25.599 20.036 1.00 57.08 258 HIS A C 1
ATOM 1846 O O . HIS A 1 258 ? 37.565 -26.469 20.850 1.00 56.90 258 HIS A O 1
ATOM 1853 N N . GLY A 1 259 ? 37.307 -25.466 18.850 1.00 53.81 259 GLY A N 1
ATOM 1854 C CA . GLY A 1 259 ? 36.241 -26.364 18.454 1.00 52.10 259 GLY A CA 1
ATOM 1855 C C . GLY A 1 259 ? 36.718 -27.797 18.294 1.00 46.99 259 GLY A C 1
ATOM 1856 O O . GLY A 1 259 ? 37.897 -28.082 18.058 1.00 46.88 259 GLY A O 1
ATOM 1857 N N . LYS A 1 260 ? 35.771 -28.716 18.449 1.00 49.01 260 LYS A N 1
ATOM 1858 C CA . LYS A 1 260 ? 36.033 -30.141 18.275 1.00 52.46 260 LYS A CA 1
ATOM 1859 C C . LYS A 1 260 ? 36.197 -30.471 16.792 1.00 46.97 260 LYS A C 1
ATOM 1860 O O . LYS A 1 260 ? 35.459 -29.965 15.940 1.00 49.15 260 LYS A O 1
ATOM 1866 N N . SER A 1 261 ? 37.179 -31.314 16.489 1.00 41.81 261 SER A N 1
ATOM 1867 C CA . SER A 1 261 ? 37.432 -31.709 15.110 1.00 44.97 261 SER A CA 1
ATOM 1868 C C . SER A 1 261 ? 36.302 -32.591 14.582 1.00 44.59 261 SER A C 1
ATOM 1869 O O . SER A 1 261 ? 35.771 -33.449 15.294 1.00 44.63 261 SER A O 1
ATOM 1872 N N . TRP A 1 262 ? 35.921 -32.363 13.326 1.00 37.60 262 TRP A N 1
ATOM 1873 C CA . TRP A 1 262 ? 34.900 -33.182 12.698 1.00 36.98 262 TRP A CA 1
ATOM 1874 C C . TRP A 1 262 ? 35.344 -34.626 12.532 1.00 34.68 262 TRP A C 1
ATOM 1875 O O . TRP A 1 262 ? 34.501 -35.519 12.439 1.00 40.89 262 TRP A O 1
ATOM 1886 N N . PHE A 1 263 ? 36.633 -34.885 12.498 1.00 35.07 263 PHE A N 1
ATOM 1887 C CA . PHE A 1 263 ? 37.142 -36.161 12.014 1.00 33.31 263 PHE A CA 1
ATOM 1888 C C . PHE A 1 263 ? 37.463 -37.050 13.214 1.00 39.31 263 PHE A C 1
ATOM 1889 O O . PHE A 1 263 ? 38.592 -37.098 13.707 1.00 39.10 263 PHE A O 1
ATOM 1897 N N . VAL A 1 264 ? 36.440 -37.797 13.652 1.00 37.63 264 VAL A N 1
ATOM 1898 C CA . VAL A 1 264 ? 36.476 -38.540 14.913 1.00 37.19 264 VAL A CA 1
ATOM 1899 C C . VAL A 1 264 ? 37.416 -39.724 14.892 1.00 40.29 264 VAL A C 1
ATOM 1900 O O . VAL A 1 264 ? 37.589 -40.373 15.921 1.00 44.17 264 VAL A O 1
ATOM 1904 N N . ASP A 1 265 ? 37.998 -40.062 13.749 1.00 35.53 265 ASP A N 1
ATOM 1905 C CA . ASP A 1 265 ? 38.961 -41.152 13.711 1.00 38.68 265 ASP A CA 1
ATOM 1906 C C . ASP A 1 265 ? 40.366 -40.666 13.434 1.00 34.05 265 ASP A C 1
ATOM 1907 O O . ASP A 1 265 ? 41.213 -41.470 13.068 1.00 36.16 265 ASP A O 1
ATOM 1912 N N . ARG A 1 266 ? 40.629 -39.364 13.603 1.00 36.82 266 ARG A N 1
ATOM 1913 C CA . ARG A 1 266 ? 41.914 -38.815 13.167 1.00 42.47 266 ARG A CA 1
ATOM 1914 C C . ARG A 1 266 ? 43.098 -39.463 13.878 1.00 42.93 266 ARG A C 1
ATOM 1915 O O . ARG A 1 266 ? 44.189 -39.552 13.300 1.00 44.54 266 ARG A O 1
ATOM 1923 N N . THR A 1 267 ? 42.911 -39.955 15.106 1.00 45.02 267 THR A N 1
ATOM 1924 C CA . THR A 1 267 ? 44.012 -40.596 15.819 1.00 45.73 267 THR A CA 1
ATOM 1925 C C . THR A 1 267 ? 43.972 -42.125 15.774 1.00 51.57 267 THR A C 1
ATOM 1926 O O . THR A 1 267 ? 45.000 -42.755 16.060 1.00 49.60 267 THR A O 1
ATOM 1930 N N . THR A 1 268 ? 42.855 -42.733 15.360 1.00 48.16 268 THR A N 1
ATOM 1931 C CA . THR A 1 268 ? 42.785 -44.192 15.267 1.00 44.75 268 THR A CA 1
ATOM 1932 C C . THR A 1 268 ? 43.916 -44.736 14.394 1.00 49.13 268 THR A C 1
ATOM 1933 O O . THR A 1 268 ? 44.252 -44.159 13.356 1.00 50.87 268 THR A O 1
ATOM 1937 N N . ASP A 1 269 ? 44.523 -45.839 14.834 1.00 50.89 269 ASP A N 1
ATOM 1938 C CA . ASP A 1 269 ? 45.508 -46.536 14.011 1.00 52.31 269 ASP A CA 1
ATOM 1939 C C . ASP A 1 269 ? 44.813 -47.267 12.875 1.00 51.77 269 ASP A C 1
ATOM 1940 O O . ASP A 1 269 ? 43.732 -47.832 13.057 1.00 54.01 269 ASP A O 1
ATOM 1945 N N . VAL A 1 270 ? 45.466 -47.294 11.708 1.00 53.56 270 VAL A N 1
ATOM 1946 C CA . VAL A 1 270 ? 44.886 -47.982 10.557 1.00 54.93 270 VAL A CA 1
ATOM 1947 C C . VAL A 1 270 ? 44.463 -49.387 10.944 1.00 57.15 270 VAL A C 1
ATOM 1948 O O . VAL A 1 270 ? 43.472 -49.916 10.422 1.00 57.81 270 VAL A O 1
ATOM 1952 N N . ARG A 1 271 ? 45.150 -49.990 11.907 1.00 60.33 271 ARG A N 1
ATOM 1953 C CA . ARG A 1 271 ? 44.820 -51.401 12.232 1.00 59.27 271 ARG A CA 1
ATOM 1954 C C . ARG A 1 271 ? 43.713 -51.485 13.285 1.00 60.02 271 ARG A C 1
ATOM 1955 O O . ARG A 1 271 ? 43.236 -52.600 13.503 1.00 61.55 271 ARG A O 1
ATOM 1958 N N . SER A 1 272 ? 43.258 -50.385 13.871 1.00 57.59 272 SER A N 1
ATOM 1959 C CA . SER A 1 272 ? 42.151 -50.420 14.811 1.00 58.78 272 SER A CA 1
ATOM 1960 C C . SER A 1 272 ? 40.815 -50.020 14.198 1.00 59.07 272 SER A C 1
ATOM 1961 O O . SER A 1 272 ? 39.826 -49.928 14.932 1.00 62.93 272 SER A O 1
ATOM 1964 N N . LEU A 1 273 ? 40.754 -49.765 12.889 1.00 57.00 273 LEU A N 1
ATOM 1965 C CA . LEU A 1 273 ? 39.512 -49.307 12.271 1.00 53.95 273 LEU A CA 1
ATOM 1966 C C . LEU A 1 273 ? 38.550 -50.477 12.098 1.00 53.51 273 LEU A C 1
ATOM 1967 O O . LEU A 1 273 ? 38.925 -51.526 11.571 1.00 59.47 273 LEU A O 1
ATOM 1972 N N . LYS A 1 274 ? 37.305 -50.295 12.535 1.00 52.50 274 LYS A N 1
ATOM 1973 C CA . LYS A 1 274 ? 36.368 -51.411 12.593 1.00 61.16 274 LYS A CA 1
ATOM 1974 C C . LYS A 1 274 ? 34.934 -50.963 12.325 1.00 57.17 274 LYS A C 1
ATOM 1975 O O . LYS A 1 274 ? 33.992 -51.713 12.616 1.00 55.75 274 LYS A O 1
ATOM 1981 N N . ARG A 1 275 ? 34.739 -49.776 11.758 1.00 52.33 275 ARG A N 1
ATOM 1982 C CA . ARG A 1 275 ? 33.397 -49.299 11.474 1.00 52.67 275 ARG A CA 1
ATOM 1983 C C . ARG A 1 275 ? 32.873 -49.870 10.168 1.00 52.00 275 ARG A C 1
ATOM 1984 O O . ARG A 1 275 ? 33.597 -50.004 9.176 1.00 51.36 275 ARG A O 1
ATOM 1992 N N . GLN A 1 276 ? 31.602 -50.232 10.166 1.00 48.39 276 GLN A N 1
ATOM 1993 C CA . GLN A 1 276 ? 30.991 -50.790 8.945 1.00 51.03 276 GLN A CA 1
ATOM 1994 C C . GLN A 1 276 ? 30.719 -49.647 7.968 1.00 46.60 276 GLN A C 1
ATOM 1995 O O . GLN A 1 276 ? 30.200 -48.613 8.392 1.00 43.76 276 GLN A O 1
ATOM 2001 N N . PRO A 1 277 ? 31.056 -49.806 6.679 1.00 41.88 277 PRO A N 1
ATOM 2002 C CA . PRO A 1 277 ? 30.776 -48.774 5.699 1.00 35.96 277 PRO A CA 1
ATOM 2003 C C . PRO A 1 277 ? 29.282 -48.495 5.513 1.00 40.23 277 PRO A C 1
ATOM 2004 O O . PRO A 1 277 ? 28.506 -49.393 5.689 1.00 46.46 277 PRO A O 1
ATOM 2008 N N . VAL A 1 278 ? 28.931 -47.259 5.173 1.00 38.33 278 VAL A N 1
ATOM 2009 C CA . VAL A 1 278 ? 27.517 -46.904 4.871 1.00 37.18 278 VAL A CA 1
ATOM 2010 C C . VAL A 1 278 ? 27.279 -47.142 3.375 1.00 41.07 278 VAL A C 1
ATOM 2011 O O . VAL A 1 278 ? 28.094 -46.684 2.569 1.00 35.44 278 VAL A O 1
ATOM 2015 N N . GLU A 1 279 ? 26.210 -47.855 3.035 1.00 39.92 279 GLU A N 1
ATOM 2016 C CA . GLU A 1 279 ? 25.901 -48.172 1.619 1.00 37.78 279 GLU A CA 1
ATOM 2017 C C . GLU A 1 279 ? 25.609 -46.869 0.891 1.00 37.74 279 GLU A C 1
ATOM 2018 O O . GLU A 1 279 ? 24.719 -46.143 1.334 1.00 36.67 279 GLU A O 1
ATOM 2024 N N . ASP A 1 280 ? 26.362 -46.600 -0.161 1.00 29.80 280 ASP A N 1
ATOM 2025 C CA . ASP A 1 280 ? 26.228 -45.314 -0.877 1.00 30.89 280 ASP A CA 1
ATOM 2026 C C . ASP A 1 280 ? 26.949 -45.441 -2.218 1.00 27.31 280 ASP A C 1
ATOM 2027 O O . ASP A 1 280 ? 27.352 -46.558 -2.551 1.00 27.65 280 ASP A O 1
ATOM 2032 N N . ASP A 1 281 ? 27.175 -44.329 -2.907 1.00 29.00 281 ASP A N 1
ATOM 2033 C CA . ASP A 1 281 ? 27.751 -44.351 -4.280 1.00 28.32 281 ASP A CA 1
ATOM 2034 C C . ASP A 1 281 ? 29.164 -44.958 -4.350 1.00 28.91 281 ASP A C 1
ATOM 2035 O O . ASP A 1 281 ? 29.546 -45.366 -5.438 1.00 31.80 281 ASP A O 1
ATOM 2040 N N . GLN A 1 282 ? 29.896 -45.019 -3.242 1.00 24.61 282 GLN A N 1
ATOM 2041 C CA . GLN A 1 282 ? 31.285 -45.544 -3.240 1.00 25.71 282 GLN A CA 1
ATOM 2042 C C . GLN A 1 282 ? 31.313 -47.074 -3.308 1.00 25.35 282 GLN A C 1
ATOM 2043 O O . GLN A 1 282 ? 32.319 -47.604 -3.766 1.00 27.72 282 GLN A O 1
ATOM 2049 N N . VAL A 1 283 ? 30.245 -47.737 -2.878 1.00 29.26 283 VAL A N 1
ATOM 2050 C CA . VAL A 1 283 ? 30.223 -49.230 -2.801 1.00 28.44 283 VAL A CA 1
ATOM 2051 C C . VAL A 1 283 ? 30.483 -49.874 -4.174 1.00 28.44 283 VAL A C 1
ATOM 2052 O O . VAL A 1 283 ? 31.339 -50.746 -4.235 1.00 32.15 283 VAL A O 1
ATOM 2056 N N . PRO A 1 284 ? 29.800 -49.490 -5.271 1.00 31.74 284 PRO A N 1
ATOM 2057 C CA . PRO A 1 284 ? 30.090 -50.091 -6.563 1.00 26.41 284 PRO A CA 1
ATOM 2058 C C . PRO A 1 284 ? 31.573 -49.928 -6.935 1.00 30.76 284 PRO A C 1
ATOM 2059 O O . PRO A 1 284 ? 32.178 -50.891 -7.324 1.00 29.63 284 PRO A O 1
ATOM 2063 N N . PHE A 1 285 ? 32.122 -48.729 -6.761 1.00 29.52 285 PHE A N 1
ATOM 2064 C CA . PHE A 1 285 ? 33.529 -48.451 -7.133 1.00 26.67 285 PHE A CA 1
ATOM 2065 C C . PHE A 1 285 ? 34.474 -49.257 -6.242 1.00 27.67 285 PHE A C 1
ATOM 2066 O O . PHE A 1 285 ? 35.409 -49.862 -6.755 1.00 30.12 285 PHE A O 1
ATOM 2074 N N . SER A 1 286 ? 34.200 -49.271 -4.941 1.00 29.36 286 SER A N 1
ATOM 2075 C CA . SER A 1 286 ? 35.070 -49.996 -4.018 1.00 30.65 286 SER A CA 1
ATOM 2076 C C . SER A 1 286 ? 35.073 -51.487 -4.332 1.00 30.86 286 SER A C 1
ATOM 2077 O O . SER A 1 286 ? 36.135 -52.117 -4.432 1.00 29.11 286 SER A O 1
ATOM 2080 N N . GLY A 1 287 ? 33.887 -52.073 -4.507 1.00 30.50 287 GLY A N 1
ATOM 2081 C CA . GLY A 1 287 ? 33.810 -53.494 -4.773 1.00 24.43 287 GLY A CA 1
ATOM 2082 C C . GLY A 1 287 ? 34.518 -53.894 -6.039 1.00 27.99 287 GLY A C 1
ATOM 2083 O O . GLY A 1 287 ? 34.919 -55.063 -6.183 1.00 28.02 287 GLY A O 1
ATOM 2084 N N . LEU A 1 288 ? 34.689 -52.952 -6.961 1.00 28.80 288 LEU A N 1
ATOM 2085 C CA . LEU A 1 288 ? 35.467 -53.171 -8.174 1.00 28.45 288 LEU A CA 1
ATOM 2086 C C . LEU A 1 288 ? 36.945 -52.762 -8.051 1.00 32.14 288 LEU A C 1
ATOM 2087 O O . LEU A 1 288 ? 37.636 -52.716 -9.069 1.00 30.21 288 LEU A O 1
ATOM 2092 N N . GLY A 1 289 ? 37.440 -52.423 -6.862 1.00 31.50 289 GLY A N 1
ATOM 2093 C CA . GLY A 1 289 ? 38.870 -52.198 -6.672 1.00 32.91 289 GLY A CA 1
ATOM 2094 C C . GLY A 1 289 ? 39.373 -50.760 -6.654 1.00 34.90 289 GLY A C 1
ATOM 2095 O O . GLY A 1 289 ? 40.590 -50.560 -6.707 1.00 35.07 289 GLY A O 1
ATOM 2096 N N . VAL A 1 290 ? 38.477 -49.746 -6.546 1.00 30.81 290 VAL A N 1
ATOM 2097 C CA . VAL A 1 290 ? 38.843 -48.333 -6.461 1.00 29.31 290 VAL A CA 1
ATOM 2098 C C . VAL A 1 290 ? 39.077 -47.964 -5.003 1.00 30.92 290 VAL A C 1
ATOM 2099 O O . VAL A 1 290 ? 38.295 -48.336 -4.125 1.00 29.46 290 VAL A O 1
ATOM 2103 N N . LYS A 1 291 ? 40.155 -47.227 -4.738 1.00 25.16 291 LYS A N 1
ATOM 2104 C CA . LYS A 1 291 ? 40.349 -46.619 -3.426 1.00 32.21 291 LYS A CA 1
ATOM 2105 C C . LYS A 1 291 ? 39.325 -45.512 -3.188 1.00 30.77 291 LYS A C 1
ATOM 2106 O O . LYS A 1 291 ? 39.151 -44.612 -4.014 1.00 27.13 291 LYS A O 1
ATOM 2112 N N . VAL A 1 292 ? 38.664 -45.570 -2.044 1.00 26.41 292 VAL A N 1
ATOM 2113 C CA . VAL A 1 292 ? 37.449 -44.803 -1.782 1.00 25.12 292 VAL A CA 1
ATOM 2114 C C . VAL A 1 292 ? 37.527 -44.158 -0.394 1.00 30.04 292 VAL A C 1
ATOM 2115 O O . VAL A 1 292 ? 38.014 -44.770 0.561 1.00 28.08 292 VAL A O 1
ATOM 2119 N N . LEU A 1 293 ? 37.129 -42.881 -0.315 1.00 26.42 293 LEU A N 1
ATOM 2120 C CA . LEU A 1 293 ? 37.124 -42.099 0.912 1.00 27.66 293 LEU A CA 1
ATOM 2121 C C . LEU A 1 293 ? 35.735 -41.499 1.066 1.00 26.99 293 LEU A C 1
ATOM 2122 O O . LEU A 1 293 ? 35.303 -40.696 0.235 1.00 26.49 293 LEU A O 1
ATOM 2127 N N . HIS A 1 294 ? 35.024 -41.899 2.112 1.00 27.65 294 HIS A N 1
ATOM 2128 C CA . HIS A 1 294 ? 33.599 -41.603 2.213 1.00 25.03 294 HIS A CA 1
ATOM 2129 C C . HIS A 1 294 ? 33.383 -40.538 3.282 1.00 26.12 294 HIS A C 1
ATOM 2130 O O . HIS A 1 294 ? 33.375 -40.832 4.479 1.00 30.78 294 HIS A O 1
ATOM 2137 N N . VAL A 1 295 ? 33.173 -39.304 2.839 1.00 30.25 295 VAL A N 1
ATOM 2138 C CA . VAL A 1 295 ? 32.958 -38.162 3.721 1.00 31.86 295 VAL A CA 1
ATOM 2139 C C . VAL A 1 295 ? 31.448 -38.011 3.881 1.00 34.72 295 VAL A C 1
ATOM 2140 O O . VAL A 1 295 ? 30.772 -37.323 3.098 1.00 31.20 295 VAL A O 1
ATOM 2144 N N . ILE A 1 296 ? 30.924 -38.682 4.909 1.00 29.27 296 ILE A N 1
ATOM 2145 C CA . ILE A 1 296 ? 29.464 -38.626 5.200 1.00 30.49 296 ILE A CA 1
ATOM 2146 C C . ILE A 1 296 ? 29.271 -38.311 6.686 1.00 29.95 296 ILE A C 1
ATOM 2147 O O . ILE A 1 296 ? 30.022 -38.834 7.508 1.00 31.91 296 ILE A O 1
ATOM 2152 N N . ASP A 1 297 ? 28.310 -37.454 6.990 1.00 29.09 297 ASP A N 1
ATOM 2153 C CA . ASP A 1 297 ? 27.999 -37.106 8.394 1.00 33.93 297 ASP A CA 1
ATOM 2154 C C . ASP A 1 297 ? 27.096 -38.175 8.996 1.00 34.98 297 ASP A C 1
ATOM 2155 O O . ASP A 1 297 ? 25.930 -38.239 8.610 1.00 37.62 297 ASP A O 1
ATOM 2160 N N . ALA A 1 298 ? 27.641 -38.974 9.900 1.00 36.35 298 ALA A N 1
ATOM 2161 C CA . ALA A 1 298 ? 26.833 -39.983 10.607 1.00 40.05 298 ALA A CA 1
ATOM 2162 C C . ALA A 1 298 ? 27.398 -40.160 12.016 1.00 46.88 298 ALA A C 1
ATOM 2163 O O . ALA A 1 298 ? 28.620 -40.112 12.177 1.00 43.98 298 ALA A O 1
ATOM 2165 N N . ASP A 1 299 ? 26.520 -40.369 12.992 1.00 50.66 299 ASP A N 1
ATOM 2166 C CA . ASP A 1 299 ? 26.970 -40.584 14.385 1.00 49.23 299 ASP A CA 1
ATOM 2167 C C . ASP A 1 299 ? 27.951 -41.750 14.413 1.00 55.35 299 ASP A C 1
ATOM 2168 O O . ASP A 1 299 ? 27.656 -42.786 13.815 1.00 53.70 299 ASP A O 1
ATOM 2173 N N . PRO A 1 300 ? 29.113 -41.592 15.073 1.00 51.29 300 PRO A N 1
ATOM 2174 C CA . PRO A 1 300 ? 30.115 -42.647 15.109 1.00 57.72 300 PRO A CA 1
ATOM 2175 C C . PRO A 1 300 ? 29.635 -43.872 15.900 1.00 60.62 300 PRO A C 1
ATOM 2176 O O . PRO A 1 300 ? 29.989 -44.957 15.522 1.00 59.70 300 PRO A O 1
ATOM 2180 N N . THR A 1 301 ? 28.811 -43.670 16.930 1.00 63.94 301 THR A N 1
ATOM 2181 C CA . THR A 1 301 ? 28.401 -44.787 17.825 1.00 61.81 301 THR A CA 1
ATOM 2182 C C . THR A 1 301 ? 27.123 -45.481 17.327 1.00 63.53 301 THR A C 1
ATOM 2183 O O . THR A 1 301 ? 27.117 -46.717 17.328 1.00 68.30 301 THR A O 1
ATOM 2187 N N . THR A 1 302 ? 26.092 -44.729 16.922 1.00 62.87 302 THR A N 1
ATOM 2188 C CA . THR A 1 302 ? 24.789 -45.325 16.509 1.00 63.46 302 THR A CA 1
ATOM 2189 C C . THR A 1 302 ? 24.691 -45.554 14.996 1.00 60.83 302 THR A C 1
ATOM 2190 O O . THR A 1 302 ? 23.975 -46.473 14.606 1.00 64.67 302 THR A O 1
ATOM 2194 N N . GLY A 1 303 ? 25.341 -44.724 14.180 1.00 62.43 303 GLY A N 1
ATOM 2195 C CA . GLY A 1 303 ? 25.233 -44.837 12.711 1.00 53.04 303 GLY A CA 1
ATOM 2196 C C . GLY A 1 303 ? 24.157 -43.916 12.182 1.00 50.82 303 GLY A C 1
ATOM 2197 O O . GLY A 1 303 ? 24.015 -43.822 10.962 1.00 50.65 303 GLY A O 1
ATOM 2198 N N . GLU A 1 304 ? 23.449 -43.242 13.083 1.00 57.17 304 GLU A N 1
ATOM 2199 C CA . GLU A 1 304 ? 22.320 -42.376 12.680 1.00 55.31 304 GLU A CA 1
ATOM 2200 C C . GLU A 1 304 ? 22.818 -41.208 11.840 1.00 50.17 304 GLU A C 1
ATOM 2201 O O . GLU A 1 304 ? 23.906 -40.701 12.122 1.00 48.53 304 GLU A O 1
ATOM 2207 N N . PHE A 1 305 ? 22.010 -40.792 10.874 1.00 45.04 305 PHE A N 1
ATOM 2208 C CA . PHE A 1 305 ? 22.364 -39.650 10.009 1.00 44.08 305 PHE A CA 1
ATOM 2209 C C . PHE A 1 305 ? 21.813 -38.383 10.647 1.00 47.30 305 PHE A C 1
ATOM 2210 O O . PHE A 1 305 ? 21.105 -38.479 11.653 1.00 47.27 305 PHE A O 1
ATOM 2218 N N . PRO A 1 306 ? 22.131 -37.192 10.109 1.00 46.88 306 PRO A N 1
ATOM 2219 C CA . PRO A 1 306 ? 21.564 -35.955 10.621 1.00 45.09 306 PRO A CA 1
ATOM 2220 C C . PRO A 1 306 ? 20.041 -36.044 10.804 1.00 50.19 306 PRO A C 1
ATOM 2221 O O . PRO A 1 306 ? 19.409 -36.760 10.073 1.00 44.13 306 PRO A O 1
ATOM 2225 N N . SER A 1 307 ? 19.502 -35.295 11.764 1.00 49.90 307 SER A N 1
ATOM 2226 C CA . SER A 1 307 ? 18.060 -35.334 12.109 1.00 45.59 307 SER A CA 1
ATOM 2227 C C . SER A 1 307 ? 17.162 -35.032 10.913 1.00 45.05 307 SER A C 1
ATOM 2228 O O . SER A 1 307 ? 16.116 -35.674 10.799 1.00 52.39 307 SER A O 1
ATOM 2231 N N . VAL A 1 308 ? 17.557 -34.099 10.058 1.00 45.69 308 VAL A N 1
ATOM 2232 C CA . VAL A 1 308 ? 16.692 -33.679 8.920 1.00 48.51 308 VAL A CA 1
ATOM 2233 C C . VAL A 1 308 ? 16.684 -34.739 7.820 1.00 50.16 308 VAL A C 1
ATOM 2234 O O . VAL A 1 308 ? 15.899 -34.583 6.885 1.00 50.01 308 VAL A O 1
ATOM 2238 N N . TRP A 1 309 ? 17.521 -35.767 7.933 1.00 48.04 309 TRP A N 1
ATOM 2239 C CA . TRP A 1 309 ? 17.653 -36.771 6.844 1.00 46.59 309 TRP A CA 1
ATOM 2240 C C . TRP A 1 309 ? 16.300 -37.320 6.385 1.00 48.52 309 TRP A C 1
ATOM 2241 O O . TRP A 1 309 ? 15.548 -37.811 7.224 1.00 50.74 309 TRP A O 1
ATOM 2252 N N . HIS A 1 310 ? 16.037 -37.250 5.085 1.00 49.32 310 HIS A N 1
ATOM 2253 C CA . HIS A 1 310 ? 14.793 -37.818 4.504 1.00 51.46 310 HIS A CA 1
ATOM 2254 C C . HIS A 1 310 ? 13.575 -37.231 5.228 1.00 55.06 310 HIS A C 1
ATOM 2255 O O . HIS A 1 310 ? 12.631 -37.980 5.487 1.00 55.66 310 HIS A O 1
ATOM 2262 N N . THR A 1 311 ? 13.628 -35.941 5.542 1.00 53.29 311 THR A N 1
ATOM 2263 C CA . THR A 1 311 ? 12.493 -35.222 6.162 1.00 54.23 311 THR A CA 1
ATOM 2264 C C . THR A 1 311 ? 12.299 -33.942 5.365 1.00 55.08 311 THR A C 1
ATOM 2265 O O . THR A 1 311 ? 13.281 -33.450 4.806 1.00 56.41 311 THR A O 1
ATOM 2269 N N . PRO A 1 312 ? 11.079 -33.383 5.288 1.00 56.67 312 PRO A N 1
ATOM 2270 C CA . PRO A 1 312 ? 10.872 -32.114 4.611 1.00 52.36 312 PRO A CA 1
ATOM 2271 C C . PRO A 1 312 ? 11.736 -31.010 5.227 1.00 53.60 312 PRO A C 1
ATOM 2272 O O . PRO A 1 312 ? 11.821 -29.961 4.638 1.00 58.53 312 PRO A O 1
ATOM 2276 N N . ASP A 1 313 ? 12.352 -31.279 6.380 1.00 54.41 313 ASP A N 1
ATOM 2277 C CA . ASP A 1 313 ? 13.237 -30.283 7.044 1.00 53.39 313 ASP A CA 1
ATOM 2278 C C . ASP A 1 313 ? 14.628 -30.253 6.396 1.00 54.02 313 ASP A C 1
ATOM 2279 O O . ASP A 1 313 ? 15.366 -29.313 6.694 1.00 51.95 313 ASP A O 1
ATOM 2284 N N . ASP A 1 314 ? 14.976 -31.204 5.530 1.00 51.06 314 ASP A N 1
ATOM 2285 C CA . ASP A 1 314 ? 16.244 -31.079 4.812 1.00 50.64 314 ASP A CA 1
ATOM 2286 C C . ASP A 1 314 ? 16.056 -30.056 3.691 1.00 47.52 314 ASP A C 1
ATOM 2287 O O . ASP A 1 314 ? 15.985 -30.386 2.506 1.00 42.29 314 ASP A O 1
ATOM 2292 N N . ASP A 1 315 ? 15.955 -28.783 4.100 1.00 52.29 315 ASP A N 1
ATOM 2293 C CA . ASP A 1 315 ? 15.713 -27.664 3.187 1.00 52.49 315 ASP A CA 1
ATOM 2294 C C . ASP A 1 315 ? 16.747 -26.568 3.407 1.00 48.34 315 ASP A C 1
ATOM 2295 O O . ASP A 1 315 ? 17.561 -26.624 4.332 1.00 46.81 315 ASP A O 1
ATOM 2300 N N . GLU A 1 316 ? 16.706 -25.564 2.525 1.00 50.11 316 GLU A N 1
ATOM 2301 C CA . GLU A 1 316 ? 17.663 -24.463 2.585 1.00 47.48 316 GLU A CA 1
ATOM 2302 C C . GLU A 1 316 ? 17.697 -23.817 3.963 1.00 56.51 316 GLU A C 1
ATOM 2303 O O . GLU A 1 316 ? 18.767 -23.433 4.445 1.00 54.27 316 GLU A O 1
ATOM 2309 N N . ASN A 1 317 ? 16.537 -23.708 4.628 1.00 54.10 317 ASN A N 1
ATOM 2310 C CA . ASN A 1 317 ? 16.484 -22.982 5.895 1.00 56.31 317 ASN A CA 1
ATOM 2311 C C . ASN A 1 317 ? 17.142 -23.737 7.044 1.00 58.11 317 ASN A C 1
ATOM 2312 O O . ASN A 1 317 ? 17.377 -23.133 8.092 1.00 50.26 317 ASN A O 1
ATOM 2317 N N . HIS A 1 318 ? 17.435 -25.030 6.894 1.00 56.03 318 HIS A N 1
ATOM 2318 C CA . HIS A 1 318 ? 18.194 -25.754 7.911 1.00 53.28 318 HIS A CA 1
ATOM 2319 C C . HIS A 1 318 ? 19.667 -25.909 7.563 1.00 48.13 318 HIS A C 1
ATOM 2320 O O . HIS A 1 318 ? 20.438 -26.413 8.388 1.00 50.46 318 HIS A O 1
ATOM 2327 N N . LEU A 1 319 ? 20.082 -25.473 6.381 1.00 48.42 319 LEU A N 1
ATOM 2328 C CA . LEU A 1 319 ? 21.501 -25.454 6.070 1.00 49.82 319 LEU A CA 1
ATOM 2329 C C . LEU A 1 319 ? 22.228 -24.493 7.001 1.00 52.94 319 LEU A C 1
ATOM 2330 O O . LEU A 1 319 ? 21.719 -23.420 7.333 1.00 55.90 319 LEU A O 1
ATOM 2335 N N . ASP A 1 320 ? 23.427 -24.872 7.417 1.00 50.40 320 ASP A N 1
ATOM 2336 C CA . ASP A 1 320 ? 24.317 -23.959 8.122 1.00 44.51 320 ASP A CA 1
ATOM 2337 C C . ASP A 1 320 ? 25.418 -23.536 7.151 1.00 49.98 320 ASP A C 1
ATOM 2338 O O . ASP A 1 320 ? 26.376 -24.281 6.908 1.00 46.01 320 ASP A O 1
ATOM 2343 N N . PHE A 1 321 ? 25.288 -22.325 6.609 1.00 45.96 321 PHE A N 1
ATOM 2344 C CA . PHE A 1 321 ? 26.158 -21.910 5.510 1.00 50.37 321 PHE A CA 1
ATOM 2345 C C . PHE A 1 321 ? 27.583 -21.620 5.955 1.00 51.96 321 PHE A C 1
ATOM 2346 O O . PHE A 1 321 ? 28.493 -21.664 5.122 1.00 47.41 321 PHE A O 1
ATOM 2354 N N . ASP A 1 322 ? 27.808 -21.333 7.238 1.00 49.27 322 ASP A N 1
ATOM 2355 C CA . ASP A 1 322 ? 29.184 -21.270 7.721 1.00 47.10 322 ASP A CA 1
ATOM 2356 C C . ASP A 1 322 ? 29.847 -22.638 7.630 1.00 45.38 322 ASP A C 1
ATOM 2357 O O . ASP A 1 322 ? 31.023 -22.747 7.261 1.00 43.46 322 ASP A O 1
ATOM 2362 N N . THR A 1 323 ? 29.090 -23.698 7.928 1.00 43.25 323 THR A N 1
ATOM 2363 C CA . THR A 1 323 ? 29.628 -25.047 7.804 1.00 45.07 323 THR A CA 1
ATOM 2364 C C . THR A 1 323 ? 29.871 -25.402 6.340 1.00 38.54 323 THR A C 1
ATOM 2365 O O . THR A 1 323 ? 30.890 -26.007 6.004 1.00 42.30 323 THR A O 1
ATOM 2369 N N . ILE A 1 324 ? 28.972 -24.990 5.450 1.00 42.36 324 ILE A N 1
ATOM 2370 C CA . ILE A 1 324 ? 29.171 -25.243 4.031 1.00 40.88 324 ILE A CA 1
ATOM 2371 C C . ILE A 1 324 ? 30.395 -24.498 3.522 1.00 41.73 324 ILE A C 1
ATOM 2372 O O . ILE A 1 324 ? 31.199 -25.049 2.763 1.00 40.47 324 ILE A O 1
ATOM 2377 N N . ARG A 1 325 ? 30.563 -23.237 3.922 1.00 44.14 325 ARG A N 1
ATOM 2378 C CA . ARG A 1 325 ? 31.760 -22.513 3.522 1.00 42.67 325 ARG A CA 1
ATOM 2379 C C . ARG A 1 325 ? 33.010 -23.200 4.059 1.00 40.67 325 ARG A C 1
ATOM 2380 O O . ARG A 1 325 ? 34.016 -23.318 3.348 1.00 41.22 325 ARG A O 1
ATOM 2388 N N . ASP A 1 326 ? 32.960 -23.690 5.300 1.00 38.24 326 ASP A N 1
ATOM 2389 C CA . ASP A 1 326 ? 34.107 -24.414 5.843 1.00 36.86 326 ASP A CA 1
ATOM 2390 C C . ASP A 1 326 ? 34.412 -25.664 5.021 1.00 35.57 326 ASP A C 1
ATOM 2391 O O . ASP A 1 326 ? 35.576 -25.965 4.733 1.00 37.60 326 ASP A O 1
ATOM 2396 N N . TRP A 1 327 ? 33.370 -26.414 4.647 1.00 36.48 327 TRP A N 1
ATOM 2397 C CA . TRP A 1 327 ? 33.555 -27.627 3.844 1.00 36.42 327 TRP A CA 1
ATOM 2398 C C . TRP A 1 327 ? 34.198 -27.302 2.501 1.00 34.66 327 TRP A C 1
ATOM 2399 O O . TRP A 1 327 ? 35.115 -27.993 2.046 1.00 37.90 327 TRP A O 1
ATOM 2410 N N . SER A 1 328 ? 33.698 -26.268 1.838 1.00 35.13 328 SER A N 1
ATOM 2411 C CA . SER A 1 328 ? 34.294 -25.808 0.590 1.00 37.84 328 SER A CA 1
ATO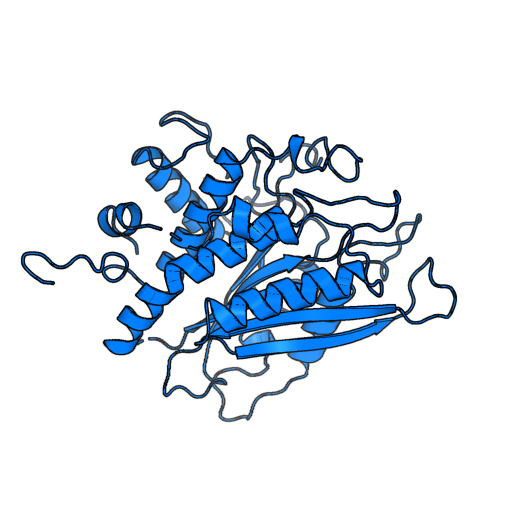M 2412 C C . SER A 1 328 ? 35.773 -25.470 0.765 1.00 37.59 328 SER A C 1
ATOM 2413 O O . SER A 1 328 ? 36.621 -25.859 -0.055 1.00 36.24 328 SER A O 1
ATOM 2416 N N . LEU A 1 329 ? 36.100 -24.726 1.821 1.00 38.72 329 LEU A N 1
ATOM 2417 C CA . LEU A 1 329 ? 37.496 -24.370 2.054 1.00 38.63 329 LEU A CA 1
ATOM 2418 C C . LEU A 1 329 ? 38.353 -25.615 2.282 1.00 36.15 329 LEU A C 1
ATOM 2419 O O . LEU A 1 329 ? 39.441 -25.749 1.710 1.00 37.80 329 LEU A O 1
ATOM 2424 N N . LEU A 1 330 ? 37.848 -26.560 3.071 1.00 36.40 330 LEU A N 1
ATOM 2425 C CA . LEU A 1 330 ? 38.594 -27.767 3.386 1.00 32.36 330 LEU A CA 1
ATOM 2426 C C . LEU A 1 330 ? 38.788 -28.645 2.151 1.00 32.52 330 LEU A C 1
ATOM 2427 O O . LEU A 1 330 ? 39.874 -29.195 1.935 1.00 29.45 330 LEU A O 1
ATOM 2432 N N . ILE A 1 331 ? 37.744 -28.815 1.333 1.00 34.75 331 ILE A N 1
ATOM 2433 C CA . ILE A 1 331 ? 37.861 -29.647 0.096 1.00 29.42 331 ILE A CA 1
ATOM 2434 C C . ILE A 1 331 ? 38.836 -28.956 -0.866 1.00 31.42 331 ILE A C 1
ATOM 2435 O O . ILE A 1 331 ? 39.652 -29.667 -1.461 1.00 30.44 331 ILE A O 1
ATOM 2440 N N . THR A 1 332 ? 38.759 -27.621 -1.003 1.00 34.42 332 THR A N 1
ATOM 2441 C CA . THR A 1 332 ? 39.751 -26.895 -1.803 1.00 33.45 332 THR A CA 1
ATOM 2442 C C . THR A 1 332 ? 41.159 -27.210 -1.328 1.00 37.47 332 THR A C 1
ATOM 2443 O O . THR A 1 332 ? 42.038 -27.567 -2.124 1.00 33.96 332 THR A O 1
ATOM 2447 N N . ALA A 1 333 ? 41.382 -27.093 -0.017 1.00 32.05 333 ALA A N 1
ATOM 2448 C CA . ALA A 1 333 ? 42.702 -27.360 0.532 1.00 34.12 333 ALA A CA 1
ATOM 2449 C C . ALA A 1 333 ? 43.128 -28.799 0.282 1.00 34.02 333 ALA A C 1
ATOM 2450 O O . ALA A 1 333 ? 44.296 -29.067 -0.032 1.00 33.20 333 ALA A O 1
ATOM 2452 N N . PHE A 1 334 ? 42.198 -29.746 0.434 1.00 33.87 334 PHE A N 1
ATOM 2453 C CA . PHE A 1 334 ? 42.530 -31.146 0.210 1.00 30.41 334 PHE A CA 1
ATOM 2454 C C . PHE A 1 334 ? 42.937 -31.382 -1.234 1.00 31.32 334 PHE A C 1
ATOM 2455 O O . PHE A 1 334 ? 43.971 -32.003 -1.509 1.00 31.14 334 PHE A O 1
ATOM 2463 N N . ALA A 1 335 ? 42.126 -30.901 -2.178 1.00 32.57 335 ALA A N 1
ATOM 2464 C CA . ALA A 1 335 ? 42.472 -31.096 -3.585 1.00 34.51 335 ALA A CA 1
ATOM 2465 C C . ALA A 1 335 ? 43.788 -30.408 -3.920 1.00 32.83 335 ALA A C 1
ATOM 2466 O O . ALA A 1 335 ? 44.625 -30.967 -4.642 1.00 36.92 335 ALA A O 1
ATOM 2468 N N . ALA A 1 336 ? 44.026 -29.227 -3.353 1.00 34.58 336 ALA A N 1
ATOM 2469 C CA . ALA A 1 336 ? 45.264 -28.516 -3.680 1.00 40.32 336 ALA A CA 1
ATOM 2470 C C . ALA A 1 336 ? 46.478 -29.245 -3.137 1.00 40.70 336 ALA A C 1
ATOM 2471 O O . ALA A 1 336 ? 47.484 -29.389 -3.844 1.00 40.96 336 ALA A O 1
ATOM 2473 N N . GLU A 1 337 ? 46.416 -29.698 -1.876 1.00 40.33 337 GLU A N 1
ATOM 2474 C CA . GLU A 1 337 ? 47.504 -30.515 -1.342 1.00 40.91 337 GLU A CA 1
ATOM 2475 C C . GLU A 1 337 ? 47.723 -31.751 -2.207 1.00 41.88 337 GLU A C 1
ATOM 2476 O O . GLU A 1 337 ? 48.863 -32.088 -2.544 1.00 43.20 337 GLU A O 1
ATOM 2482 N N . TRP A 1 338 ? 46.636 -32.416 -2.615 1.00 37.38 338 TRP A N 1
ATOM 2483 C CA . TRP A 1 338 ? 46.763 -33.703 -3.304 1.00 34.77 338 TRP A CA 1
ATOM 2484 C C . TRP A 1 338 ? 47.410 -33.542 -4.672 1.00 35.75 338 TRP A C 1
ATOM 2485 O O . TRP A 1 338 ? 48.267 -34.340 -5.057 1.00 36.74 338 TRP A O 1
ATOM 2496 N N . LEU A 1 339 ? 46.989 -32.524 -5.429 1.00 38.77 339 LEU A N 1
ATOM 2497 C CA . LEU A 1 339 ? 47.542 -32.226 -6.746 1.00 44.48 339 LEU A CA 1
ATOM 2498 C C . LEU A 1 339 ? 48.875 -31.482 -6.684 1.00 44.45 339 LEU A C 1
ATOM 2499 O O . LEU A 1 339 ? 49.419 -31.128 -7.735 1.00 45.33 339 LEU A O 1
ATOM 2504 N N . GLY A 1 340 ? 49.397 -31.217 -5.489 1.00 44.24 340 GLY A N 1
ATOM 2505 C CA . GLY A 1 340 ? 50.718 -30.640 -5.348 1.00 48.79 340 GLY A CA 1
ATOM 2506 C C . GLY A 1 340 ? 50.808 -29.200 -5.803 1.00 48.56 340 GLY A C 1
ATOM 2507 O O . GLY A 1 340 ? 51.751 -28.837 -6.508 1.00 48.99 340 GLY A O 1
ATOM 2508 N N . LEU A 1 341 ? 49.845 -28.372 -5.396 1.00 42.70 341 LEU A N 1
ATOM 2509 C CA . LEU A 1 341 ? 49.765 -26.979 -5.802 1.00 48.41 341 LEU A CA 1
ATOM 2510 C C . LEU A 1 341 ? 50.503 -26.021 -4.854 1.00 49.93 341 LEU A C 1
ATOM 2511 O O . LEU A 1 341 ? 50.254 -24.811 -4.912 1.00 47.90 341 LEU A O 1
ATOM 2516 N N . GLN A 1 342 ? 51.383 -26.519 -3.978 1.00 48.87 342 GLN A N 1
ATOM 2517 C CA . GLN A 1 342 ? 52.070 -25.622 -3.049 1.00 52.47 342 GLN A CA 1
ATOM 2518 C C . GLN A 1 342 ? 52.875 -24.578 -3.818 1.00 53.68 342 GLN A C 1
ATOM 2519 O O . GLN A 1 342 ? 53.520 -24.879 -4.828 1.00 45.62 342 GLN A O 1
ATOM 2525 N N . GLY A 1 343 ? 52.790 -23.329 -3.360 1.00 49.18 343 GLY A N 1
ATOM 2526 C CA . GLY A 1 343 ? 53.467 -22.235 -4.025 1.00 50.27 343 GLY A CA 1
ATOM 2527 C C . GLY A 1 343 ? 52.787 -21.715 -5.263 1.00 50.31 343 GLY A C 1
ATOM 2528 O O . GLY A 1 343 ? 53.337 -20.836 -5.927 1.00 52.14 343 GLY A O 1
ATOM 2529 N N . PHE A 1 344 ? 51.607 -22.218 -5.599 1.00 50.01 344 PHE A N 1
ATOM 2530 C CA . PHE A 1 344 ? 50.883 -21.749 -6.769 1.00 44.35 344 PHE A CA 1
ATOM 2531 C C . PHE A 1 344 ? 49.515 -21.191 -6.433 1.00 46.01 344 PHE A C 1
ATOM 2532 O O . PHE A 1 344 ? 48.795 -20.780 -7.348 1.00 45.46 344 PHE A O 1
ATOM 2540 N N . MET A 1 345 ? 49.143 -21.157 -5.151 1.00 42.69 345 MET A N 1
ATOM 2541 C CA . MET A 1 345 ? 47.815 -20.698 -4.758 1.00 45.89 345 MET A CA 1
ATOM 2542 C C . MET A 1 345 ? 47.714 -19.181 -4.721 1.00 53.12 345 MET A C 1
ATOM 2543 O O . MET A 1 345 ? 46.624 -18.631 -4.917 1.00 52.70 345 MET A O 1
ATOM 2548 N N . ASP A 1 346 ? 48.823 -18.503 -4.438 1.00 56.63 346 ASP A N 1
ATOM 2549 C CA . ASP A 1 346 ? 48.880 -17.050 -4.374 1.00 61.44 346 ASP A CA 1
ATOM 2550 C C . ASP A 1 346 ? 49.435 -16.509 -5.682 1.00 62.87 346 ASP A C 1
ATOM 2551 O O . ASP A 1 346 ? 50.595 -16.770 -6.020 1.00 64.63 346 ASP A O 1
ATOM 2556 N N . ASN A 1 347 ? 48.648 -15.747 -6.440 1.00 64.76 347 ASN A N 1
ATOM 2557 C CA . ASN A 1 347 ? 49.230 -15.132 -7.667 1.00 68.74 347 ASN A CA 1
ATOM 2558 C C . ASN A 1 347 ? 49.314 -13.611 -7.529 1.00 70.23 347 ASN A C 1
ATOM 2559 O O . ASN A 1 347 ? 49.318 -12.927 -8.561 1.00 67.86 347 ASN A O 1
ATOM 2564 N N . HIS A 1 348 ? 49.398 -13.116 -6.299 1.00 71.79 348 HIS A N 1
ATOM 2565 C CA . HIS A 1 348 ? 49.540 -11.657 -6.067 1.00 73.09 348 HIS A CA 1
ATOM 2566 C C . HIS A 1 348 ? 50.885 -11.166 -6.603 1.00 72.40 348 HIS A C 1
ATOM 2567 O O . HIS A 1 348 ? 51.896 -11.849 -6.382 1.00 68.36 348 HIS A O 1
ATOM 2574 N N . HIS A 1 349 ? 50.874 -10.010 -7.270 1.00 70.06 349 HIS A N 1
ATOM 2575 C CA . HIS A 1 349 ? 52.112 -9.431 -7.843 1.00 67.16 349 HIS A CA 1
ATOM 2576 C C . HIS A 1 349 ? 52.289 -7.997 -7.345 1.00 64.58 349 HIS A C 1
ATOM 2577 O O . HIS A 1 349 ? 51.421 -7.164 -7.631 1.00 61.54 349 HIS A O 1
ATOM 2584 N N . HIS A 1 350 ? 53.392 -7.724 -6.653 1.00 61.35 350 HIS A N 1
ATOM 2585 C CA . HIS A 1 350 ? 53.621 -6.379 -6.071 1.00 62.68 350 HIS A CA 1
ATOM 2586 C C . HIS A 1 350 ? 54.108 -5.388 -7.134 1.00 58.94 350 HIS A C 1
ATOM 2587 O O . HIS A 1 350 ? 54.855 -5.806 -8.030 1.00 63.12 350 HIS A O 1
ATOM 2594 N N . HIS A 1 351 ? 53.663 -4.134 -7.047 1.00 54.78 351 HIS A N 1
ATOM 2595 C CA . HIS A 1 351 ? 54.143 -3.075 -7.968 1.00 49.70 351 HIS A CA 1
ATOM 2596 C C . HIS A 1 351 ? 53.949 -3.527 -9.411 1.00 45.77 351 HIS A C 1
ATOM 2597 O O . HIS A 1 351 ? 54.876 -3.369 -10.204 1.00 46.35 351 HIS A O 1
ATOM 2604 N N . HIS A 1 352 ? 52.773 -4.071 -9.709 1.00 43.45 352 HIS A N 1
ATOM 2605 C CA . HIS A 1 352 ? 52.479 -4.568 -11.072 1.00 47.05 352 HIS A CA 1
ATOM 2606 C C . HIS A 1 352 ? 50.987 -4.460 -11.354 1.00 44.97 352 HIS A C 1
ATOM 2607 O O . HIS A 1 352 ? 50.185 -4.895 -10.527 1.00 43.84 352 HIS A O 1
ATOM 2614 N N . HIS A 1 353 ? 50.658 -3.907 -12.508 1.00 41.17 353 HIS A N 1
ATOM 2615 C CA . HIS A 1 353 ? 49.245 -3.806 -12.914 1.00 44.14 353 HIS A CA 1
ATOM 2616 C C . HIS A 1 353 ? 48.985 -4.785 -14.064 1.00 38.45 353 HIS A C 1
ATOM 2617 O O . HIS A 1 353 ? 49.256 -4.396 -15.202 1.00 48.38 353 HIS A O 1
#

Foldseek 3Di:
DADVVLLVLFLPLCNLLVLLQWAQAFQDVSVVSNQVSLVVLCVPLPVQKDKDKDKDWDDAPPRVPDTTIWIKIKIWHWQPPDDLLQAAEAEEEEASHDAPPPPTQGQQVQPSLSSSLVSLLCSLCSQLVCVVSVVDHRYIYMYMHTYFQDFHDPDDDPPGHLPRLLSVLVVQLPQADPPPGPAGTSLRSHQEYEYRGSFQAALFAFEWADLVCLVLLLVLQVLLLSCQCVVNQQRAHVPGDGNYVCNPPDSVRDDDHDDDTSCVSSVVSPHHYTYGAGADRPPRHHDPCPPHSVSHPVRGDVSRSVSSSSSVSVSVCVVRVSHPRSDPDDPPDD

Solvent-accessible surface area: 14701 Å² total; per-residue (Å²): 127,4,51,77,68,9,0,110,41,49,85,76,12,67,78,2,1,56,42,1,25,92,57,1,20,6,46,54,108,15,1,88,96,0,26,71,50,0,21,106,16,0,64,83,23,2,94,104,11,67,38,58,79,23,95,28,56,41,104,11,70,73,18,64,100,119,148,26,54,0,13,0,0,0,0,29,22,20,9,100,89,52,101,87,39,34,0,0,14,0,0,1,1,0,2,2,1,1,22,101,111,50,173,40,8,38,0,0,2,3,0,1,0,0,1,0,0,0,0,15,0,0,86,65,0,18,56,2,1,42,61,30,17,117,102,126,121,69,87,0,0,4,0,0,0,0,0,0,23,14,50,31,19,162,94,176,44,97,116,12,1,8,20,0,0,81,14,0,0,48,99,8,32,117,61,117,22,68,118,123,18,113,35,121,24,37,6,54,1,11,26,2,1,2,2,1,7,3,1,0,18,136,113,4,64,0,3,2,21,29,68,97,1,2,136,13,1,63,70,1,0,43,2,1,34,72,0,18,123,51,60,42,15,90,40,24,47,93,170,30,184,28,10,1,55,5,69,125,35,86,74,115,53,22,181,74,154,60,31,115,2,1,0,52,20,0,33,70,95,70,12,84,1,5,3,0,2,11,2,42,37,127,79,40,114,54,22,109,19,94,49,39,103,70,2,36,71,138,88,16,31,33,59,1,0,89,0,0,11,23,1,2,5,0,3,0,0,22,52,12,18,0,76,64,49,20,83,67,166,110,152,175,136,216

Radius of gyration: 19.29 Å; Cα contacts (8 Å, |Δi|>4): 652; chains: 1; bounding box: 50×52×45 Å

B-factor: mean 45.5, std 11.86, range [21.12, 97.6]

Nearest PDB structures (foldseek):
  2zeg-assembly2_B  TM=8.834E-01  e=1.615E-28  Homo sapiens
  4yu9-assembly2_B  TM=8.951E-01  e=5.074E-28  Homo sapiens
  2zep-assembly2_B  TM=8.764E-01  e=3.399E-28  Homo sapiens
  8xgt-assembly1_B  TM=8.800E-01  e=1.342E-27  Homo sapiens
  4f9v-assembly1_A  TM=8.828E-01  e=6.025E-28  Drosophila melanogaster

Sequence (334 aa):
NLSNADLEALTNIQTILAPLLRPRVPGTPGSELVRNYIIQFFNSALPLWTTELQVSSSKTPVSGSQRIPFVNIIAYRSPPGLNETDVGWLTLVAHYDSLKDPEGFIGAIDSAAPCSIIMSAVRSIDAALTRKWDNMEQYGIQVIFTDGEESFGNTLTANDGLYGSRSLAAHWAVDKYPSTAKYETRLSSISLLVLLDLLGAKNPQIASYYPVTHFDYQRLAALESRLRELGQLKSSGIHGKSWFVDRTTDVRSLKRQPVEDDQVPFSGLGVKVLHVIDADPTTGEFPSVWHTPDDDENHLDFDTIRDWSLLITAFAAEWLGLQGFMDNHHHHHH

Secondary structure (DSSP, 8-state):
---HHHHHH---HHHHHGGG-S---TTSHHHHHHHHHHHHHHHHH-TTSEEEEEEEEE--TTSTTPPEEEEEEEEEE--TTS-GGG-EEEEEEEE-----SSTT---IIIIIHHHHHHHHHHHHHHHHHHHHHHH---EEEEEEEES--S---SS--TTSS-HHHHHHHHHHHT-BPPTTSSSSBTGGGEEEEEEEES-SSSS--B----GGGHHHHHHHHHHHHHHHHTT--SSS-TTPPPSBTTSSS-GGG--PPPPPSTHHHHHHTT--EEEEEB--TTT-PPPTTTTSTT-SGGG--HHHHHHHHHHHHHHHHHHTT-TT-S----TT--

Organism: Aspergillus parasiticus (NCBI:txid5067)